Protein AF-A0A968MAJ1-F1 (afdb_monomer_lite)

Foldseek 3Di:
DVVLVPQDDPVSLVVLLVVVCVVVVNPNPVVSSVVSVVVVVVVVVVVVVVPPPVVVVVPDPPLVVLLLLLLLCQQQPLVCVVVLVVLCVVLVFDRPDPLSNVLVVVLVVVCVVPVVVSNPRCNSLVVSVVVVVVPPVSCVVCVCSSDPDPVSLVVCQQVVLSSQLSSLVRSLVVLVVQLVVLVVQLVVCVVVVVVVSNVVSVVVNVVSVVSNVVSVVRNPPDPVVVVPTDTDPVSD

pLDDT: mean 77.73, std 15.75, range [37.44, 95.56]

Structure (mmCIF, N/CA/C/O backbone):
data_AF-A0A968MAJ1-F1
#
_entry.id   AF-A0A968MAJ1-F1
#
loop_
_atom_site.group_PDB
_atom_site.id
_atom_site.type_symbol
_atom_site.label_atom_id
_atom_site.label_alt_id
_atom_site.label_comp_id
_atom_site.label_asym_id
_atom_site.label_entity_id
_atom_site.label_seq_id
_atom_site.pdbx_PDB_ins_code
_atom_site.Cartn_x
_atom_site.Cartn_y
_atom_site.Cartn_z
_atom_site.occupancy
_atom_site.B_iso_or_equiv
_atom_site.auth_seq_id
_atom_site.auth_comp_id
_atom_site.auth_asym_id
_atom_site.auth_atom_id
_atom_site.pdbx_PDB_model_num
ATOM 1 N N . VAL A 1 1 ? 12.696 -25.324 -8.782 1.00 44.69 1 VAL A N 1
ATOM 2 C CA . VAL A 1 1 ? 11.523 -25.786 -7.988 1.00 44.69 1 VAL A CA 1
ATOM 3 C C . VAL A 1 1 ? 10.632 -24.616 -7.583 1.00 44.69 1 VAL A C 1
ATOM 5 O O . VAL A 1 1 ? 9.426 -24.734 -7.742 1.00 44.69 1 VAL A O 1
ATOM 8 N N . GLU A 1 2 ? 11.190 -23.480 -7.149 1.00 46.53 2 GLU A N 1
ATOM 9 C CA . GLU A 1 2 ? 10.410 -22.255 -6.877 1.00 46.53 2 GLU A CA 1
ATOM 10 C C . GLU A 1 2 ? 9.640 -21.731 -8.099 1.00 46.53 2 GLU A C 1
ATOM 12 O O . GLU A 1 2 ? 8.438 -21.501 -7.983 1.00 46.53 2 GLU A O 1
ATOM 17 N N . LEU A 1 3 ? 10.265 -21.711 -9.282 1.00 50.91 3 LEU A N 1
ATOM 18 C CA . LEU A 1 3 ? 9.634 -21.303 -10.552 1.00 50.91 3 LEU A CA 1
ATOM 19 C C . LEU A 1 3 ? 8.363 -22.096 -10.911 1.00 50.91 3 LEU A C 1
ATOM 21 O O . LEU A 1 3 ? 7.394 -21.546 -11.418 1.00 50.91 3 LEU A O 1
ATOM 25 N N . LEU A 1 4 ? 8.315 -23.394 -10.592 1.00 50.81 4 LEU A N 1
ATOM 26 C CA . LEU A 1 4 ? 7.158 -24.240 -10.905 1.00 50.81 4 LEU A CA 1
ATOM 27 C C . LEU A 1 4 ? 5.982 -23.997 -9.954 1.00 50.81 4 LEU A C 1
ATOM 29 O O . LEU A 1 4 ? 4.853 -24.353 -10.274 1.00 50.81 4 LEU A O 1
ATOM 33 N N . SER A 1 5 ? 6.206 -23.403 -8.779 1.00 55.88 5 SER A N 1
ATOM 34 C CA . SER A 1 5 ? 5.163 -23.272 -7.758 1.00 55.88 5 SER A CA 1
ATOM 35 C C . SER A 1 5 ? 4.086 -22.230 -8.102 1.00 55.88 5 SER A C 1
ATOM 37 O O . SER A 1 5 ? 2.956 -22.393 -7.636 1.00 55.88 5 SER A O 1
ATOM 39 N N . GLY A 1 6 ? 4.368 -21.266 -8.991 1.00 54.09 6 GLY A N 1
ATOM 40 C CA . GLY A 1 6 ? 3.440 -20.200 -9.419 1.00 54.09 6 GLY A CA 1
ATOM 41 C C . GLY A 1 6 ? 2.551 -20.510 -10.641 1.00 54.09 6 GLY A C 1
ATOM 42 O O . GLY A 1 6 ? 1.537 -19.861 -10.845 1.00 54.09 6 GLY A O 1
ATOM 43 N N . LEU A 1 7 ? 2.857 -21.557 -11.414 1.00 57.94 7 LEU A N 1
ATOM 44 C CA . LEU A 1 7 ? 2.437 -21.696 -12.824 1.00 57.94 7 LEU A CA 1
ATOM 45 C C . LEU A 1 7 ? 1.115 -22.440 -13.197 1.00 57.94 7 LEU A C 1
ATOM 47 O O . LEU A 1 7 ? 1.126 -23.119 -14.197 1.00 57.94 7 LEU A O 1
ATOM 51 N N . SER A 1 8 ? -0.052 -22.373 -12.544 1.00 58.69 8 SER A N 1
ATOM 52 C CA . SER A 1 8 ? -1.282 -23.146 -12.963 1.00 58.69 8 SER A CA 1
ATOM 53 C C . SER A 1 8 ? -1.087 -24.672 -13.272 1.00 58.69 8 SER A C 1
ATOM 55 O O . SER A 1 8 ? 0.004 -25.219 -13.165 1.00 58.69 8 SER A O 1
ATOM 57 N N . GLY A 1 9 ? -2.135 -25.463 -13.506 1.00 64.88 9 GLY A N 1
ATOM 58 C CA . GLY A 1 9 ? -1.974 -26.924 -13.689 1.00 64.88 9 GLY A CA 1
ATOM 59 C C . GLY A 1 9 ? -1.316 -27.309 -15.020 1.00 64.88 9 GLY A C 1
ATOM 60 O O . GLY A 1 9 ? -0.355 -28.074 -15.055 1.00 64.88 9 GLY A O 1
ATOM 61 N N . GLU A 1 10 ? -1.831 -26.737 -16.102 1.00 59.50 10 GLU A N 1
ATOM 62 C CA . GLU A 1 10 ? -1.576 -27.163 -17.482 1.00 59.50 10 GLU A CA 1
ATOM 63 C C . GLU A 1 10 ? -0.226 -26.653 -18.001 1.00 59.50 10 GLU A C 1
ATOM 65 O O . GLU A 1 10 ? 0.571 -27.415 -18.551 1.00 59.50 10 GLU A O 1
ATOM 70 N N . TRP A 1 11 ? 0.096 -25.389 -17.714 1.00 53.25 11 TRP A N 1
ATOM 71 C CA . TRP A 1 11 ? 1.366 -24.771 -18.102 1.00 53.25 11 TRP A CA 1
ATOM 72 C C . TRP A 1 11 ? 2.573 -25.370 -17.363 1.00 53.25 11 TRP A C 1
ATOM 74 O O . TRP A 1 11 ? 3.662 -25.458 -17.931 1.00 53.25 11 TRP A O 1
ATOM 84 N N . ARG A 1 12 ? 2.383 -25.875 -16.133 1.00 64.69 12 ARG A N 1
ATOM 85 C CA . ARG A 1 12 ? 3.416 -26.638 -15.404 1.00 64.69 12 ARG A CA 1
ATOM 86 C C . ARG A 1 12 ? 3.763 -27.938 -16.119 1.00 64.69 12 ARG A C 1
ATOM 88 O O . ARG A 1 12 ? 4.944 -28.223 -16.292 1.00 64.69 12 ARG A O 1
ATOM 95 N N . SER A 1 13 ? 2.761 -28.712 -16.533 1.00 63.53 13 SER A N 1
ATOM 96 C CA . SER A 1 13 ? 2.987 -29.974 -17.246 1.00 63.53 13 SER A CA 1
ATOM 97 C C . SER A 1 13 ? 3.646 -29.734 -18.607 1.00 63.53 13 SER A C 1
ATOM 99 O O . SER A 1 13 ? 4.576 -30.452 -18.964 1.00 63.53 13 SER A O 1
ATOM 101 N N . LEU A 1 14 ? 3.256 -28.670 -19.315 1.00 64.38 14 LEU A N 1
ATOM 102 C CA . LEU A 1 14 ? 3.840 -28.309 -20.610 1.00 64.38 14 LEU A CA 1
ATOM 103 C C . LEU A 1 14 ? 5.306 -27.858 -20.481 1.00 64.38 14 LEU A C 1
ATOM 105 O O . LEU A 1 14 ? 6.163 -28.291 -21.251 1.00 64.38 14 LEU A O 1
ATOM 109 N N . TYR A 1 15 ? 5.629 -27.056 -19.462 1.00 67.94 15 TYR A N 1
ATOM 110 C CA . TYR A 1 15 ? 7.005 -26.632 -19.187 1.00 67.94 15 TYR A CA 1
ATOM 111 C C . TYR A 1 15 ? 7.903 -27.802 -18.760 1.00 67.94 15 TYR A C 1
ATOM 113 O O . TYR A 1 15 ? 9.035 -27.917 -19.227 1.00 67.94 15 TYR A O 1
ATOM 121 N N . VAL A 1 16 ? 7.399 -28.704 -17.910 1.00 67.94 16 VAL A N 1
ATOM 122 C CA . VAL A 1 16 ? 8.12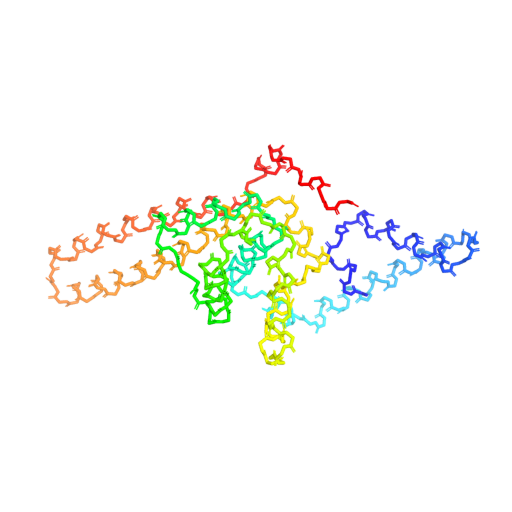8 -29.918 -17.502 1.00 67.94 16 VAL A CA 1
ATOM 123 C C . VAL A 1 16 ? 8.374 -30.834 -18.699 1.00 67.94 16 VAL A C 1
ATOM 125 O O . VAL A 1 16 ? 9.482 -3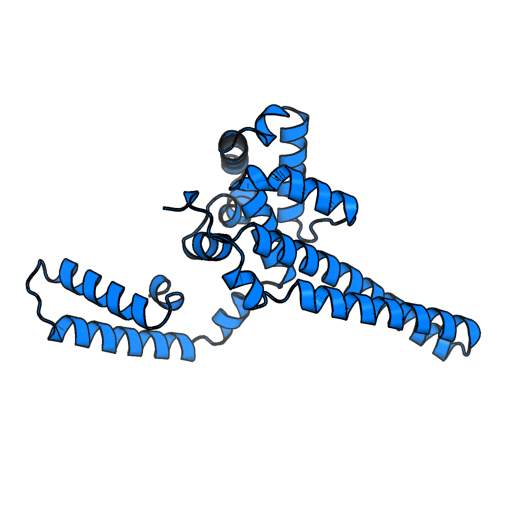1.348 -18.843 1.00 67.94 16 VAL A O 1
ATOM 128 N N . TYR A 1 17 ? 7.391 -30.982 -19.589 1.00 63.34 17 TYR A N 1
ATOM 129 C CA . TYR A 1 17 ? 7.534 -31.758 -20.819 1.00 63.34 17 TYR A CA 1
ATOM 130 C C . TYR A 1 17 ? 8.620 -31.179 -21.734 1.00 63.34 17 TYR A C 1
ATOM 132 O O . TYR A 1 17 ? 9.534 -31.893 -22.141 1.00 63.34 17 TYR A O 1
ATOM 140 N N . ARG A 1 18 ? 8.590 -29.863 -21.971 1.00 62.88 18 ARG A N 1
ATOM 141 C CA . ARG A 1 18 ? 9.573 -29.161 -22.810 1.00 62.88 18 ARG A CA 1
ATOM 142 C C . ARG A 1 18 ? 10.985 -29.200 -22.217 1.00 62.88 18 ARG A C 1
ATOM 144 O O . ARG A 1 18 ? 11.964 -29.381 -22.936 1.00 62.88 18 ARG A O 1
ATOM 151 N N . ALA A 1 19 ? 11.107 -29.076 -20.895 1.00 64.19 19 ALA A N 1
ATOM 152 C CA . ALA A 1 19 ? 12.386 -29.212 -20.202 1.00 64.19 19 ALA A CA 1
ATOM 153 C C . ALA A 1 19 ? 12.929 -30.650 -20.285 1.00 64.19 19 ALA A C 1
ATOM 155 O O . ALA A 1 19 ? 14.119 -30.843 -20.532 1.00 64.19 19 ALA A O 1
ATOM 156 N N . ALA A 1 20 ? 12.067 -31.659 -20.132 1.00 61.94 20 ALA A N 1
ATOM 157 C CA . ALA A 1 20 ? 12.442 -33.063 -20.287 1.00 61.94 20 ALA A CA 1
ATOM 158 C C . ALA A 1 20 ? 12.879 -33.386 -21.728 1.00 61.94 20 ALA A C 1
ATOM 160 O O . ALA A 1 20 ? 13.853 -34.110 -21.924 1.00 61.94 20 ALA A O 1
ATOM 161 N N . GLU A 1 21 ? 12.218 -32.805 -22.729 1.00 64.00 21 GLU A N 1
ATOM 162 C CA . GLU A 1 21 ? 12.562 -32.938 -24.149 1.00 64.00 21 GLU A CA 1
ATOM 163 C C . GLU A 1 21 ? 13.952 -32.359 -24.469 1.00 64.00 21 GLU A C 1
ATOM 165 O O . GLU A 1 21 ? 14.779 -33.026 -25.102 1.00 64.00 21 GLU A O 1
ATOM 170 N N . HIS A 1 22 ? 14.253 -31.162 -23.952 1.00 61.47 22 HIS A N 1
ATOM 171 C CA . HIS A 1 22 ? 15.570 -30.535 -24.089 1.00 61.47 22 HIS A CA 1
ATOM 172 C C . HIS A 1 22 ? 16.678 -31.318 -23.369 1.00 61.47 22 HIS A C 1
ATOM 174 O O . HIS A 1 22 ? 17.763 -31.505 -23.924 1.00 61.47 22 HIS A O 1
ATOM 180 N N . LEU A 1 23 ? 16.412 -31.818 -22.157 1.00 58.91 23 LEU A N 1
ATOM 181 C CA . LEU A 1 23 ? 17.372 -32.620 -21.389 1.00 58.91 23 LEU A CA 1
ATOM 182 C C . LEU A 1 23 ? 17.633 -33.991 -22.028 1.00 58.91 23 LEU A C 1
ATOM 184 O O . LEU A 1 23 ? 18.746 -34.507 -21.941 1.00 58.91 23 LEU A O 1
ATOM 188 N N . SER A 1 24 ? 16.642 -34.555 -22.722 1.00 59.94 24 SER A N 1
ATOM 189 C CA . SER A 1 24 ? 16.764 -35.840 -23.418 1.00 59.94 24 SER A CA 1
ATOM 190 C C . SER A 1 24 ? 17.385 -35.739 -24.820 1.00 59.94 24 SER A C 1
ATOM 192 O O . SER A 1 24 ? 17.425 -36.726 -25.558 1.00 59.94 24 SER A O 1
ATOM 194 N N . ARG A 1 25 ? 17.886 -34.554 -25.214 1.00 56.59 25 ARG A N 1
ATOM 195 C CA . ARG A 1 25 ? 18.496 -34.297 -26.535 1.00 56.59 25 ARG A CA 1
ATOM 196 C C . ARG A 1 25 ? 17.641 -34.843 -27.695 1.00 56.59 25 ARG A C 1
ATOM 198 O O . ARG A 1 25 ? 18.167 -35.463 -28.618 1.00 56.59 25 ARG A O 1
ATOM 205 N N . GLY A 1 26 ? 16.320 -34.662 -27.623 1.00 55.34 26 GLY A N 1
ATOM 206 C CA . GLY A 1 26 ? 15.385 -35.068 -28.680 1.00 55.34 26 GLY A CA 1
ATOM 207 C C . GLY A 1 26 ? 15.030 -36.561 -28.737 1.00 55.34 26 GLY A C 1
ATOM 208 O O . GLY A 1 26 ? 14.309 -36.975 -29.642 1.00 55.34 26 GLY A O 1
ATOM 209 N N . ARG A 1 27 ? 15.472 -37.397 -27.787 1.00 51.91 27 ARG A N 1
ATOM 210 C CA . ARG A 1 27 ? 14.944 -38.765 -27.649 1.00 51.91 27 ARG A CA 1
ATOM 211 C C . ARG A 1 27 ? 13.730 -38.727 -26.728 1.00 51.91 27 ARG A C 1
ATOM 213 O O . ARG A 1 27 ? 13.870 -38.788 -25.514 1.00 51.91 27 ARG A O 1
ATOM 220 N N . GLY A 1 28 ? 12.543 -38.572 -27.314 1.00 54.81 28 GLY A N 1
ATOM 221 C CA . GLY A 1 28 ? 11.247 -38.448 -26.633 1.00 54.81 28 GLY A CA 1
ATOM 222 C C . GLY A 1 28 ? 10.836 -39.665 -25.797 1.00 54.81 28 GLY A C 1
ATOM 223 O O . GLY A 1 28 ? 9.836 -40.317 -26.081 1.00 54.81 28 GLY A O 1
ATOM 224 N N . ASN A 1 29 ? 11.576 -39.970 -24.733 1.00 58.44 29 ASN A N 1
ATOM 225 C CA . ASN A 1 29 ? 11.190 -40.971 -23.755 1.00 58.44 29 ASN A CA 1
ATOM 226 C C . ASN A 1 29 ? 10.167 -40.341 -22.805 1.00 58.44 29 ASN A C 1
ATOM 228 O O . ASN A 1 29 ? 10.501 -39.844 -21.730 1.00 58.44 29 ASN A O 1
ATOM 232 N N . THR A 1 30 ? 8.903 -40.378 -23.222 1.00 59.31 30 THR A N 1
ATOM 233 C CA . THR A 1 30 ? 7.713 -39.936 -22.472 1.00 59.31 30 THR A CA 1
ATOM 234 C C . THR A 1 30 ? 7.639 -40.516 -21.057 1.00 59.31 30 THR A C 1
ATOM 236 O O . THR A 1 30 ? 7.092 -39.886 -20.155 1.00 59.31 30 THR A O 1
ATOM 239 N N . VAL A 1 31 ? 8.255 -41.681 -20.837 1.00 63.00 31 VAL A N 1
ATOM 240 C CA . VAL A 1 31 ? 8.412 -42.319 -19.522 1.00 63.00 31 VAL A CA 1
ATOM 241 C C . VAL A 1 31 ? 9.256 -41.456 -18.577 1.00 63.00 31 VAL A C 1
ATOM 243 O O . VAL A 1 31 ? 8.827 -41.180 -17.464 1.00 63.00 31 VAL A O 1
ATOM 246 N N . ILE A 1 32 ? 10.395 -40.934 -19.043 1.00 62.91 32 ILE A N 1
ATOM 247 C CA . ILE A 1 32 ? 11.297 -40.097 -18.234 1.00 62.91 32 ILE A CA 1
ATOM 248 C C . ILE A 1 32 ? 10.626 -38.761 -17.899 1.00 62.91 32 ILE A C 1
ATOM 250 O O . ILE A 1 32 ? 10.712 -38.289 -16.770 1.00 62.91 32 ILE A O 1
ATOM 254 N N . ALA A 1 33 ? 9.909 -38.165 -18.856 1.00 61.88 33 ALA A N 1
ATOM 255 C CA . ALA A 1 33 ? 9.144 -36.943 -18.613 1.00 61.88 33 ALA A CA 1
ATOM 256 C C . ALA A 1 33 ? 8.053 -37.157 -17.548 1.00 61.88 33 ALA A C 1
ATOM 258 O O . ALA A 1 33 ? 7.889 -36.322 -16.657 1.00 61.88 33 ALA A O 1
ATOM 259 N N . ARG A 1 34 ? 7.354 -38.300 -17.599 1.00 63.97 34 ARG A N 1
ATOM 260 C CA . ARG A 1 34 ? 6.330 -38.671 -16.616 1.00 63.97 34 ARG A CA 1
ATOM 261 C C . ARG A 1 34 ? 6.923 -38.903 -15.228 1.00 63.97 34 ARG A C 1
ATOM 263 O O . ARG A 1 34 ? 6.341 -38.454 -14.243 1.00 63.97 34 ARG A O 1
ATOM 270 N N . ASP A 1 35 ? 8.071 -39.564 -15.147 1.00 66.62 35 ASP A N 1
ATOM 271 C CA . ASP A 1 35 ? 8.737 -39.848 -13.875 1.00 66.62 35 ASP A CA 1
ATOM 272 C C . ASP A 1 35 ? 9.269 -38.556 -13.236 1.00 66.62 35 ASP A C 1
ATOM 274 O O . ASP A 1 35 ? 9.035 -38.309 -12.054 1.00 66.62 35 ASP A O 1
ATOM 278 N N . ILE A 1 36 ? 9.854 -37.653 -14.036 1.00 65.50 36 ILE A N 1
ATOM 279 C CA . ILE A 1 36 ? 10.261 -36.312 -13.588 1.00 65.50 36 ILE A CA 1
ATOM 280 C C . ILE A 1 36 ? 9.047 -35.501 -13.118 1.00 65.50 36 ILE A C 1
ATOM 282 O O . ILE A 1 36 ? 9.110 -34.839 -12.082 1.00 65.50 36 ILE A O 1
ATOM 286 N N . GLU A 1 37 ? 7.925 -35.547 -13.839 1.00 66.19 37 GLU A N 1
ATOM 287 C CA . GLU A 1 37 ? 6.698 -34.865 -13.426 1.00 66.19 37 GLU A CA 1
ATOM 288 C C . GLU A 1 37 ? 6.182 -35.399 -12.082 1.00 66.19 37 GLU A C 1
ATOM 290 O O . GLU A 1 37 ? 5.835 -34.618 -11.189 1.00 66.19 37 GLU A O 1
ATOM 295 N N . GLN A 1 38 ? 6.148 -36.720 -11.908 1.00 70.31 38 GLN A N 1
ATOM 296 C CA . GLN A 1 38 ? 5.704 -37.351 -10.668 1.00 70.31 38 GLN A CA 1
ATOM 297 C C . GLN A 1 38 ? 6.635 -37.025 -9.495 1.00 70.31 38 GLN A C 1
ATOM 299 O O . GLN A 1 38 ? 6.146 -36.690 -8.410 1.00 70.31 38 GLN A O 1
ATOM 304 N N . ASP A 1 39 ? 7.948 -37.032 -9.718 1.00 66.75 39 ASP A N 1
ATOM 305 C CA . ASP A 1 39 ? 8.948 -36.680 -8.711 1.00 66.75 39 ASP A CA 1
ATOM 306 C C . ASP A 1 39 ? 8.896 -35.199 -8.335 1.00 66.75 39 ASP A C 1
ATOM 308 O O . ASP A 1 39 ? 8.966 -34.853 -7.153 1.00 66.75 39 ASP A O 1
ATOM 312 N N . LEU A 1 40 ? 8.685 -34.301 -9.298 1.00 60.97 40 LEU A N 1
ATOM 313 C CA . LEU A 1 40 ? 8.479 -32.879 -9.022 1.00 60.97 40 LEU A CA 1
ATOM 314 C C . LEU A 1 40 ? 7.171 -32.643 -8.260 1.00 60.97 40 LEU A C 1
ATOM 316 O O . LEU A 1 40 ? 7.160 -31.884 -7.291 1.00 60.97 40 LEU A O 1
ATOM 320 N N . ARG A 1 41 ? 6.076 -33.327 -8.622 1.00 66.00 41 ARG A N 1
ATOM 321 C CA . ARG A 1 41 ? 4.801 -33.273 -7.880 1.00 66.00 41 ARG A CA 1
ATOM 322 C C . ARG A 1 41 ? 4.943 -33.805 -6.453 1.00 66.00 41 ARG A C 1
ATOM 324 O O . ARG A 1 41 ? 4.262 -33.309 -5.551 1.00 66.00 41 ARG A O 1
ATOM 331 N N . ARG A 1 42 ? 5.786 -34.818 -6.238 1.00 66.75 42 ARG A N 1
ATOM 332 C CA . ARG A 1 42 ? 6.101 -35.361 -4.910 1.00 66.75 42 ARG A CA 1
ATOM 333 C C . ARG A 1 42 ? 6.905 -34.346 -4.094 1.00 66.75 42 ARG A C 1
ATOM 335 O O . ARG A 1 42 ? 6.431 -33.911 -3.049 1.00 66.75 42 ARG A O 1
ATOM 342 N N . ARG A 1 43 ? 8.008 -33.833 -4.647 1.00 59.75 43 ARG A N 1
ATOM 343 C CA . ARG A 1 43 ? 8.878 -32.837 -3.997 1.00 59.75 43 ARG A CA 1
ATOM 344 C C . ARG A 1 43 ? 8.184 -31.501 -3.718 1.00 59.75 43 ARG A C 1
ATOM 346 O O . ARG A 1 43 ? 8.463 -30.874 -2.703 1.00 59.75 43 ARG A O 1
ATOM 353 N N . ILE A 1 44 ? 7.271 -31.046 -4.583 1.00 60.38 44 ILE A N 1
ATOM 354 C CA . ILE A 1 44 ? 6.474 -29.825 -4.354 1.00 60.38 44 ILE A CA 1
ATOM 355 C C . ILE A 1 44 ? 5.468 -30.034 -3.216 1.00 60.38 44 ILE A C 1
ATOM 357 O O . ILE A 1 44 ? 5.280 -29.123 -2.411 1.00 60.38 44 ILE A O 1
ATOM 361 N N . ARG A 1 45 ? 4.831 -31.210 -3.126 1.00 61.53 45 ARG A N 1
ATOM 362 C CA . ARG A 1 45 ? 3.940 -31.543 -2.000 1.00 61.53 45 ARG A CA 1
ATOM 363 C C . ARG A 1 45 ? 4.711 -31.622 -0.686 1.00 61.53 45 ARG A C 1
ATOM 365 O O . ARG A 1 45 ? 4.273 -31.025 0.290 1.00 61.53 45 ARG A O 1
ATOM 372 N N . GLU A 1 46 ? 5.877 -32.258 -0.696 1.00 57.56 46 GLU A N 1
ATOM 373 C CA . GLU A 1 46 ? 6.772 -32.339 0.463 1.00 57.56 46 GLU A CA 1
ATOM 374 C C . GLU A 1 46 ? 7.267 -30.948 0.894 1.00 57.56 46 GLU A C 1
ATOM 376 O O . GLU A 1 46 ? 7.140 -30.600 2.062 1.00 57.56 46 GLU A O 1
ATOM 381 N N . ARG A 1 47 ? 7.703 -30.076 -0.033 1.00 56.16 47 ARG A N 1
ATOM 382 C CA . ARG A 1 47 ? 8.076 -28.679 0.292 1.00 56.16 47 ARG A CA 1
ATOM 383 C C . ARG A 1 47 ? 6.903 -27.851 0.830 1.00 56.16 47 ARG A C 1
ATOM 385 O O . ARG A 1 47 ? 7.101 -27.061 1.747 1.00 56.16 47 ARG A O 1
ATOM 392 N N . ARG A 1 48 ? 5.696 -28.001 0.262 1.00 52.94 48 ARG A N 1
ATOM 393 C CA . ARG A 1 48 ? 4.487 -27.287 0.725 1.00 52.94 48 ARG A CA 1
ATOM 394 C C . ARG A 1 48 ? 4.053 -27.723 2.124 1.00 52.94 48 ARG A C 1
ATOM 396 O O . ARG A 1 48 ? 3.513 -26.897 2.848 1.00 52.94 48 ARG A O 1
ATOM 403 N N . TRP A 1 49 ? 4.282 -28.983 2.495 1.00 51.34 49 TRP A N 1
ATOM 404 C CA . TRP A 1 49 ? 3.945 -29.503 3.822 1.00 51.34 49 TRP A CA 1
ATOM 405 C C . TRP A 1 49 ? 5.048 -29.239 4.857 1.00 51.34 49 TRP A C 1
ATOM 407 O O . TRP A 1 49 ? 4.744 -28.934 6.005 1.00 51.34 49 TRP A O 1
ATOM 417 N N . SER A 1 50 ? 6.325 -29.307 4.465 1.00 49.16 50 SER A N 1
ATOM 418 C CA . SER A 1 50 ? 7.457 -29.133 5.387 1.00 49.16 50 SER A CA 1
ATOM 419 C C . SER A 1 50 ? 7.720 -27.693 5.820 1.00 49.16 50 SER A C 1
ATOM 421 O O . SER A 1 50 ? 8.387 -27.517 6.831 1.00 49.16 50 SER A O 1
ATOM 423 N N . ASN A 1 51 ? 7.216 -26.669 5.118 1.00 44.78 51 ASN A N 1
ATOM 424 C CA . ASN A 1 51 ? 7.442 -25.271 5.514 1.00 44.78 51 ASN A CA 1
ATOM 425 C C . ASN A 1 51 ? 6.165 -24.403 5.510 1.00 44.78 51 ASN A C 1
ATOM 427 O O . ASN A 1 51 ? 6.020 -23.491 4.688 1.00 44.78 51 ASN A O 1
ATOM 431 N N . PRO A 1 52 ? 5.238 -24.620 6.465 1.00 47.59 52 PRO A N 1
ATOM 432 C CA . PRO A 1 52 ? 4.097 -23.727 6.682 1.00 47.59 52 PRO A CA 1
ATOM 433 C C . PRO A 1 52 ? 4.518 -22.301 7.087 1.00 47.59 52 PRO A C 1
ATOM 435 O O . PRO A 1 52 ? 3.779 -21.347 6.843 1.00 47.59 52 PRO A O 1
ATOM 438 N N . GLU A 1 53 ? 5.701 -22.132 7.691 1.00 44.69 53 GLU A N 1
ATOM 439 C CA . GLU A 1 53 ? 6.225 -20.826 8.120 1.00 44.69 53 GLU A CA 1
ATOM 440 C C . GLU A 1 53 ? 6.709 -19.954 6.952 1.00 44.69 53 GLU A C 1
ATOM 442 O O . GLU A 1 53 ? 6.414 -18.760 6.936 1.00 44.69 53 GLU A O 1
ATOM 447 N N . GLN A 1 54 ? 7.332 -20.524 5.910 1.00 42.91 54 GLN A N 1
ATOM 448 C CA . GLN A 1 54 ? 7.743 -19.749 4.722 1.00 42.91 54 GLN A CA 1
ATOM 449 C C . GLN A 1 54 ? 6.552 -19.235 3.892 1.00 42.91 54 GLN A C 1
ATOM 451 O O . GLN A 1 54 ? 6.650 -18.196 3.244 1.00 42.91 54 GLN A O 1
ATOM 456 N N . GLN A 1 55 ? 5.393 -19.905 3.936 1.00 43.31 55 GLN A N 1
ATOM 457 C CA . GLN A 1 55 ? 4.165 -19.370 3.328 1.00 43.31 55 GLN A CA 1
ATOM 458 C C . GLN A 1 55 ? 3.560 -18.203 4.119 1.00 43.31 55 GLN A C 1
ATOM 460 O O . GLN A 1 55 ? 2.827 -17.394 3.545 1.00 43.31 55 GLN A O 1
ATOM 465 N N . LYS A 1 56 ? 3.854 -18.095 5.421 1.00 41.91 56 LYS A N 1
ATOM 466 C CA . LYS A 1 56 ? 3.424 -16.960 6.246 1.00 41.91 56 LYS A CA 1
ATOM 467 C C . LYS A 1 56 ? 4.350 -15.753 6.087 1.00 41.91 56 LYS A C 1
ATOM 469 O O . LYS A 1 56 ? 3.850 -14.636 6.117 1.00 41.91 56 LYS A O 1
ATOM 474 N N . THR A 1 57 ? 5.647 -15.951 5.843 1.00 40.84 57 THR A N 1
ATOM 475 C CA . THR A 1 57 ? 6.606 -14.845 5.649 1.00 40.84 57 THR A CA 1
ATOM 476 C C . THR A 1 57 ? 6.542 -14.205 4.259 1.00 40.84 57 THR A C 1
ATOM 478 O O . THR A 1 57 ? 6.828 -13.019 4.132 1.00 40.84 57 THR A O 1
ATOM 481 N N . ALA A 1 58 ? 6.106 -14.934 3.224 1.00 43.16 58 ALA A N 1
ATOM 482 C CA . ALA A 1 58 ? 5.918 -14.377 1.877 1.00 43.16 58 ALA A CA 1
ATOM 483 C C . ALA A 1 58 ? 4.659 -13.494 1.737 1.00 43.16 58 ALA A C 1
ATOM 485 O O . ALA A 1 58 ? 4.521 -12.752 0.766 1.00 43.16 58 ALA A O 1
ATOM 486 N N . LYS A 1 59 ? 3.737 -13.537 2.709 1.00 46.31 59 LYS A N 1
ATOM 487 C CA . LYS A 1 59 ? 2.621 -12.589 2.796 1.00 46.31 59 LYS A CA 1
ATOM 488 C C . LYS A 1 59 ? 3.091 -11.349 3.549 1.00 46.31 59 LYS A C 1
ATOM 490 O O . LYS A 1 59 ? 2.751 -11.154 4.713 1.00 46.31 59 LYS A O 1
ATOM 495 N N . GLY A 1 60 ? 3.866 -10.501 2.873 1.00 56.09 60 GLY A N 1
ATOM 496 C CA . GLY A 1 60 ? 4.005 -9.113 3.313 1.00 56.09 60 GLY A CA 1
ATOM 497 C C . GLY A 1 60 ? 2.618 -8.495 3.540 1.00 56.09 60 GLY A C 1
ATOM 498 O O . GLY A 1 60 ? 1.629 -8.955 2.959 1.00 56.09 60 GLY A O 1
ATOM 499 N N . SER A 1 61 ? 2.525 -7.475 4.400 1.00 77.75 61 SER A N 1
ATOM 500 C CA . SER A 1 61 ? 1.271 -6.731 4.592 1.00 77.75 61 SER A CA 1
ATOM 501 C C . SER A 1 61 ? 0.656 -6.396 3.227 1.00 77.75 61 SER A C 1
ATOM 503 O O . SER A 1 61 ? 1.382 -6.005 2.314 1.00 77.75 61 SER A O 1
ATOM 505 N N . LYS A 1 62 ? -0.665 -6.550 3.056 1.00 82.69 62 LYS A N 1
ATOM 506 C CA . LYS A 1 62 ? -1.345 -6.209 1.788 1.00 82.69 62 LYS A CA 1
ATOM 507 C C . LYS A 1 62 ? -1.009 -4.786 1.332 1.00 82.69 62 LYS A C 1
ATOM 509 O O . LYS A 1 62 ? -0.881 -4.538 0.136 1.00 82.69 62 LYS A O 1
ATOM 514 N N . LEU A 1 63 ? -0.814 -3.885 2.295 1.00 88.06 63 LEU A N 1
ATOM 515 C CA . LEU A 1 63 ? -0.347 -2.526 2.066 1.00 88.06 63 LEU A CA 1
ATOM 516 C C . LEU A 1 63 ? 1.060 -2.491 1.462 1.00 88.06 63 LEU A C 1
ATOM 518 O O . LEU A 1 63 ? 1.274 -1.789 0.486 1.00 88.06 63 LEU A O 1
ATOM 522 N N . LEU A 1 64 ? 1.997 -3.282 1.999 1.00 88.50 64 LEU A N 1
ATOM 523 C CA . LEU A 1 64 ? 3.368 -3.356 1.485 1.00 88.50 64 LEU A CA 1
ATOM 524 C C . LEU A 1 64 ? 3.360 -3.776 0.018 1.00 88.50 64 LEU A C 1
ATOM 526 O O . LEU A 1 64 ? 3.959 -3.105 -0.808 1.00 88.50 64 LEU A O 1
ATOM 530 N N . GLN A 1 65 ? 2.626 -4.844 -0.297 1.00 86.25 65 GLN A N 1
ATOM 531 C CA . GLN A 1 65 ? 2.487 -5.338 -1.668 1.00 86.25 65 GLN A CA 1
ATOM 532 C C . GLN A 1 65 ? 1.846 -4.292 -2.588 1.00 86.25 65 GLN A C 1
ATOM 534 O O . GLN A 1 65 ? 2.301 -4.095 -3.707 1.00 86.25 65 GLN A O 1
ATOM 539 N N . SER A 1 66 ? 0.820 -3.590 -2.103 1.00 89.75 66 SER A N 1
ATOM 540 C CA . SER A 1 66 ? 0.144 -2.532 -2.863 1.00 89.75 66 SER A CA 1
ATOM 541 C C . SER A 1 66 ? 1.083 -1.368 -3.173 1.00 89.75 66 SER A C 1
ATOM 543 O O . SER A 1 66 ? 1.165 -0.943 -4.320 1.00 89.75 66 SER A O 1
ATOM 545 N N . GLU A 1 67 ? 1.842 -0.896 -2.184 1.00 92.44 67 GLU A N 1
ATOM 546 C CA . GLU A 1 67 ? 2.832 0.162 -2.382 1.00 92.44 67 GLU A CA 1
ATOM 547 C C . GLU A 1 67 ? 3.965 -0.273 -3.319 1.00 92.44 67 GLU A C 1
ATOM 549 O O . GLU A 1 67 ? 4.348 0.491 -4.203 1.00 92.44 67 GLU A O 1
ATOM 554 N N . SER A 1 68 ? 4.472 -1.501 -3.166 1.00 90.88 68 SER A N 1
ATOM 555 C CA . SER A 1 68 ? 5.504 -2.053 -4.048 1.00 90.88 68 SER A CA 1
ATOM 556 C C . SER A 1 68 ? 5.018 -2.127 -5.495 1.00 90.88 68 SER A C 1
ATOM 558 O O . SER A 1 68 ? 5.717 -1.657 -6.389 1.00 90.88 68 SER A O 1
ATOM 560 N N . HIS A 1 69 ? 3.810 -2.650 -5.730 1.00 90.25 69 HIS A N 1
ATOM 561 C CA . HIS A 1 69 ? 3.228 -2.704 -7.070 1.00 90.25 69 HIS A CA 1
ATOM 562 C C . HIS A 1 69 ? 2.993 -1.307 -7.647 1.00 90.25 69 HIS A C 1
ATOM 564 O O . HIS A 1 69 ? 3.287 -1.086 -8.816 1.00 90.25 69 HIS A O 1
ATOM 570 N N . LEU A 1 70 ? 2.506 -0.351 -6.848 1.00 93.12 70 LEU A N 1
ATOM 571 C CA . LEU A 1 70 ? 2.288 1.019 -7.314 1.00 93.12 70 LEU A CA 1
ATOM 572 C C . LEU A 1 70 ? 3.604 1.671 -7.764 1.00 93.12 70 LEU A C 1
ATOM 574 O O . LEU A 1 70 ? 3.656 2.274 -8.834 1.00 93.12 70 LEU A O 1
ATOM 578 N N . LEU A 1 71 ? 4.679 1.493 -6.987 1.00 92.69 71 LEU A N 1
ATOM 579 C CA . LEU A 1 71 ? 6.012 1.986 -7.337 1.00 92.69 71 LEU A CA 1
ATOM 580 C C . LEU A 1 71 ? 6.591 1.277 -8.562 1.00 92.69 71 LEU A C 1
ATOM 582 O O . LEU A 1 71 ? 7.130 1.937 -9.443 1.00 92.69 71 LEU A O 1
ATOM 586 N N . GLN A 1 72 ? 6.461 -0.046 -8.655 1.00 90.94 72 GLN A N 1
ATOM 587 C CA . GLN A 1 72 ? 6.895 -0.791 -9.837 1.00 90.94 72 GLN A CA 1
ATOM 588 C C . GLN A 1 72 ? 6.149 -0.315 -11.087 1.00 90.94 72 GLN A C 1
ATOM 590 O O . GLN A 1 72 ? 6.777 -0.070 -12.113 1.00 90.94 72 GLN A O 1
ATOM 595 N N . ILE A 1 73 ? 4.831 -0.113 -11.011 1.00 90.56 73 ILE A N 1
ATOM 596 C CA . ILE A 1 73 ? 4.073 0.378 -12.164 1.00 90.56 73 ILE A CA 1
ATOM 597 C C . ILE A 1 73 ? 4.535 1.777 -12.557 1.00 90.56 73 ILE A C 1
ATOM 599 O O . ILE A 1 73 ? 4.772 2.028 -13.733 1.00 90.56 73 ILE A O 1
ATOM 603 N N . PHE A 1 74 ? 4.728 2.664 -11.580 1.00 91.25 74 PHE A N 1
ATOM 604 C CA . PHE A 1 74 ? 5.235 4.009 -11.831 1.00 91.25 74 PHE A CA 1
ATOM 605 C C . PHE A 1 74 ? 6.608 3.995 -12.526 1.00 91.25 74 PHE A C 1
ATOM 607 O O . PHE A 1 74 ? 6.861 4.777 -13.443 1.00 91.25 74 PHE A O 1
ATOM 614 N N . LEU A 1 75 ? 7.504 3.101 -12.107 1.00 89.12 75 LEU A N 1
ATOM 615 C CA . LEU A 1 75 ? 8.848 3.003 -12.669 1.00 89.12 75 LEU A CA 1
ATOM 616 C C . LEU A 1 75 ? 8.852 2.418 -14.084 1.00 89.12 75 LEU A C 1
ATOM 618 O O . LEU A 1 75 ? 9.456 3.011 -14.976 1.00 89.12 75 LEU A O 1
ATOM 622 N N . HIS A 1 76 ? 8.179 1.282 -14.280 1.00 87.69 76 HIS A N 1
ATOM 623 C CA . HIS A 1 76 ? 8.282 0.474 -15.501 1.00 87.69 76 HIS A CA 1
ATOM 624 C C . HIS A 1 76 ? 7.256 0.845 -16.578 1.00 87.69 76 HIS A C 1
ATOM 626 O O . HIS A 1 76 ? 7.477 0.534 -17.741 1.00 87.69 76 HIS A O 1
ATOM 632 N N . PHE A 1 77 ? 6.160 1.530 -16.232 1.00 87.25 77 PHE A N 1
ATOM 633 C CA . PHE A 1 77 ? 5.126 1.927 -17.191 1.00 87.25 77 PHE A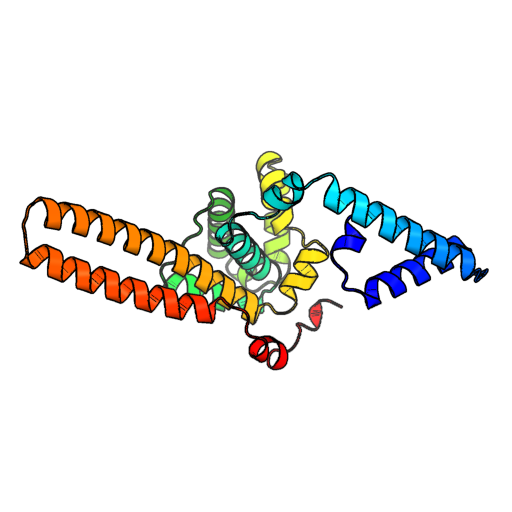 CA 1
ATOM 634 C C . PHE A 1 77 ? 4.907 3.443 -17.173 1.00 87.25 77 PHE A C 1
ATOM 636 O O . PHE A 1 77 ? 4.153 3.986 -16.361 1.00 87.25 77 PHE A O 1
ATOM 643 N N . GLN A 1 78 ? 5.538 4.134 -18.124 1.00 87.19 78 GLN A N 1
ATOM 644 C CA . GLN A 1 78 ? 5.484 5.596 -18.240 1.00 87.19 78 GLN A CA 1
ATOM 645 C C . GLN A 1 78 ? 4.057 6.154 -18.359 1.00 87.19 78 GLN A C 1
ATOM 647 O O . GLN A 1 78 ? 3.746 7.196 -17.786 1.00 87.19 78 GLN A O 1
ATOM 652 N N . GLU A 1 79 ? 3.168 5.426 -19.037 1.00 86.75 79 GLU A N 1
ATOM 653 C CA . GLU A 1 79 ? 1.794 5.848 -19.332 1.00 86.75 79 GLU A CA 1
ATOM 654 C C . GLU A 1 79 ? 0.958 6.091 -18.071 1.00 86.75 79 GLU A C 1
ATOM 656 O O . GLU A 1 79 ? 0.036 6.906 -18.069 1.00 86.75 79 GLU A O 1
ATOM 661 N N . PHE A 1 80 ? 1.288 5.397 -16.979 1.00 87.88 80 PHE A N 1
ATOM 662 C CA . PHE A 1 80 ? 0.540 5.474 -15.728 1.00 87.88 80 PHE A CA 1
ATOM 663 C C . PHE A 1 80 ? 1.120 6.484 -14.738 1.00 87.88 80 PHE A C 1
ATOM 665 O O . PHE A 1 80 ? 0.465 6.772 -13.739 1.00 87.88 80 PHE A O 1
ATOM 672 N N . ARG A 1 81 ? 2.299 7.069 -14.997 1.00 89.69 81 ARG A N 1
ATOM 673 C CA . ARG A 1 81 ? 2.981 7.977 -14.053 1.00 89.69 81 ARG A CA 1
ATOM 674 C C . ARG A 1 81 ? 2.124 9.184 -13.681 1.00 89.69 81 ARG A C 1
ATOM 676 O O . ARG A 1 81 ? 1.906 9.444 -12.497 1.00 89.69 81 ARG A O 1
ATOM 683 N N . ALA A 1 82 ? 1.587 9.878 -14.686 1.00 88.81 82 ALA A N 1
ATOM 684 C CA . ALA A 1 82 ? 0.756 11.062 -14.478 1.00 88.81 82 ALA A CA 1
ATOM 685 C C . ALA A 1 82 ? -0.544 10.729 -13.730 1.00 88.81 82 ALA A C 1
ATOM 687 O O . ALA A 1 82 ? -0.906 11.433 -12.788 1.00 88.81 82 ALA A O 1
ATOM 688 N N . ALA A 1 83 ? -1.207 9.630 -14.107 1.00 90.94 83 ALA A N 1
ATOM 689 C CA . ALA A 1 83 ? -2.432 9.173 -13.455 1.00 90.94 83 ALA A CA 1
ATOM 690 C C . ALA A 1 83 ? -2.186 8.818 -11.979 1.00 90.94 83 ALA A C 1
ATOM 692 O O . ALA A 1 83 ? -2.869 9.337 -11.103 1.00 90.94 83 ALA A O 1
ATOM 693 N N . ILE A 1 84 ? -1.142 8.029 -11.693 1.00 91.75 84 ILE A N 1
ATOM 694 C CA . ILE A 1 84 ? -0.760 7.655 -10.323 1.00 91.75 84 ILE A CA 1
ATOM 695 C C . ILE A 1 84 ? -0.460 8.902 -9.485 1.00 91.75 84 ILE A C 1
ATOM 697 O O . ILE A 1 84 ? -0.933 9.012 -8.357 1.00 91.75 84 ILE A O 1
ATOM 701 N N . ARG A 1 85 ? 0.302 9.864 -10.023 1.00 90.56 85 ARG A N 1
ATOM 702 C CA . ARG A 1 85 ? 0.630 11.105 -9.306 1.00 90.56 85 ARG A CA 1
ATOM 703 C C . ARG A 1 85 ? -0.628 11.913 -8.980 1.00 90.56 85 ARG A C 1
ATOM 705 O O . ARG A 1 85 ? -0.765 12.387 -7.855 1.00 90.56 85 ARG A O 1
ATOM 712 N N . GLN A 1 86 ? -1.538 12.060 -9.941 1.00 91.69 86 GLN A N 1
ATOM 713 C CA . GLN A 1 86 ? -2.806 12.761 -9.731 1.00 91.69 86 GLN A CA 1
ATOM 714 C C . GLN A 1 86 ? -3.665 12.065 -8.674 1.00 91.69 86 GLN A C 1
ATOM 716 O O . GLN A 1 86 ? -4.143 12.737 -7.763 1.00 91.69 86 GLN A O 1
ATOM 721 N N . ASP A 1 87 ? -3.802 10.742 -8.742 1.00 92.19 87 ASP A N 1
ATOM 722 C CA . ASP A 1 87 ? -4.590 9.973 -7.777 1.00 92.19 87 ASP A CA 1
ATOM 723 C C . ASP A 1 87 ? -4.021 10.064 -6.355 1.00 92.19 87 ASP A C 1
ATOM 725 O O . ASP A 1 87 ? -4.777 10.232 -5.395 1.00 92.19 87 ASP A O 1
ATOM 729 N N . LEU A 1 88 ? -2.691 9.999 -6.210 1.00 93.00 88 LEU A N 1
ATOM 730 C CA . LEU A 1 88 ? -2.023 10.161 -4.916 1.00 93.00 88 LEU A CA 1
ATOM 731 C C . LEU A 1 88 ? -2.292 11.546 -4.312 1.00 93.00 88 LEU A C 1
ATOM 733 O O . LEU A 1 88 ? -2.570 11.640 -3.119 1.00 93.00 88 LEU A O 1
ATOM 737 N N . ILE A 1 89 ? -2.259 12.608 -5.125 1.00 91.62 89 ILE A N 1
ATOM 738 C CA . ILE A 1 89 ? -2.534 13.981 -4.674 1.00 91.62 89 ILE A CA 1
ATOM 739 C C . ILE A 1 89 ? -4.015 14.156 -4.322 1.00 91.62 89 ILE A C 1
ATOM 741 O O . ILE A 1 89 ? -4.335 14.673 -3.255 1.00 91.62 89 ILE A O 1
ATOM 745 N N . GLN A 1 90 ? -4.927 13.723 -5.196 1.00 92.81 90 GLN A N 1
ATOM 746 C CA . GLN A 1 90 ? -6.371 13.899 -5.005 1.00 92.81 90 GLN A CA 1
ATOM 747 C C . GLN A 1 90 ? -6.888 13.206 -3.742 1.00 92.81 90 GLN A C 1
ATOM 749 O O . GLN A 1 90 ? -7.819 13.696 -3.106 1.00 92.81 90 GLN A O 1
ATOM 754 N N . ARG A 1 91 ? -6.290 12.066 -3.382 1.00 88.94 91 ARG A N 1
ATOM 755 C CA . ARG A 1 91 ? -6.682 11.260 -2.219 1.00 88.94 91 ARG A CA 1
ATOM 756 C C . ARG A 1 91 ? -5.791 11.484 -0.991 1.00 88.94 91 ARG A C 1
ATOM 758 O O . ARG A 1 91 ? -5.996 10.805 0.012 1.00 88.94 91 ARG A O 1
ATOM 765 N N . ASP A 1 92 ? -4.831 12.411 -1.069 1.00 90.25 92 ASP A N 1
ATOM 766 C CA . ASP A 1 92 ? -3.831 12.702 -0.027 1.00 90.25 92 ASP A CA 1
ATOM 767 C C . ASP A 1 92 ? -3.141 11.428 0.506 1.00 90.25 92 ASP A C 1
ATOM 769 O O . ASP A 1 92 ? -3.041 11.168 1.708 1.00 90.25 92 ASP A O 1
ATOM 773 N N . LEU A 1 93 ? -2.719 10.565 -0.422 1.00 92.69 93 LEU A N 1
ATOM 774 C CA . LEU A 1 93 ? -2.100 9.283 -0.106 1.00 92.69 93 LEU A CA 1
ATOM 775 C C . LEU A 1 93 ? -0.583 9.413 -0.017 1.00 92.69 93 LEU A C 1
ATOM 777 O O . LEU A 1 93 ? 0.076 10.006 -0.870 1.00 92.69 93 LEU A O 1
ATOM 781 N N . GLN A 1 94 ? -0.017 8.769 1.002 1.00 91.38 94 GLN A N 1
ATOM 782 C CA . GLN A 1 94 ? 1.421 8.723 1.236 1.00 91.38 94 GLN A CA 1
ATOM 783 C C . GLN A 1 94 ? 1.872 7.286 1.481 1.00 91.38 94 GLN A C 1
ATOM 785 O O . GLN A 1 94 ? 1.158 6.482 2.086 1.00 91.38 94 GLN A O 1
ATOM 790 N N . PHE A 1 95 ? 3.091 6.974 1.049 1.00 92.00 95 PHE A N 1
ATOM 791 C CA . PHE A 1 95 ? 3.715 5.690 1.345 1.00 92.00 95 PHE A CA 1
ATOM 792 C C . PHE A 1 95 ? 3.948 5.557 2.857 1.00 92.00 95 PHE A C 1
ATOM 794 O O . PHE A 1 95 ? 4.479 6.454 3.514 1.00 92.00 95 PHE A O 1
ATOM 801 N N . SER A 1 96 ? 3.540 4.434 3.436 1.00 88.94 96 SER A N 1
ATOM 802 C CA . SER A 1 96 ? 3.696 4.153 4.863 1.00 88.94 96 SER A CA 1
ATOM 803 C C . SER A 1 96 ? 5.072 3.568 5.173 1.00 88.94 96 SER A C 1
ATOM 805 O O . SER A 1 96 ? 5.629 3.825 6.245 1.00 88.94 96 SER A O 1
ATOM 807 N N . PHE A 1 97 ? 5.641 2.791 4.246 1.00 89.31 97 PHE A N 1
ATOM 808 C CA . PHE A 1 97 ? 6.921 2.121 4.454 1.00 89.31 97 PHE A CA 1
ATOM 809 C C . PHE A 1 97 ? 8.099 3.064 4.182 1.00 89.31 97 PHE A C 1
ATOM 811 O O . PHE A 1 97 ? 8.167 3.728 3.151 1.00 89.31 97 PHE A O 1
ATOM 818 N N . LEU A 1 98 ? 9.065 3.099 5.110 1.00 89.06 98 LEU A N 1
ATOM 819 C CA . LEU A 1 98 ? 10.243 3.975 5.027 1.00 89.06 98 LEU A CA 1
ATOM 820 C C . LEU A 1 98 ? 11.021 3.843 3.703 1.00 89.06 98 LEU A C 1
ATOM 822 O O . LEU A 1 98 ? 11.252 4.881 3.087 1.00 89.06 98 LEU A O 1
ATOM 826 N N . PRO A 1 99 ? 11.370 2.633 3.214 1.00 87.06 99 PRO A N 1
ATOM 827 C CA . PRO A 1 99 ? 12.120 2.501 1.962 1.00 87.06 99 PRO A CA 1
ATOM 828 C C . PRO A 1 99 ? 11.334 2.998 0.743 1.00 87.06 99 PRO A C 1
ATOM 830 O O . PRO A 1 99 ? 11.905 3.594 -0.163 1.00 87.06 99 PRO A O 1
ATOM 833 N N . HIS A 1 100 ? 10.015 2.787 0.734 1.00 91.31 100 HIS A N 1
ATOM 834 C CA . HIS A 1 100 ? 9.134 3.251 -0.337 1.00 91.31 100 HIS A CA 1
ATOM 835 C C . HIS A 1 100 ? 9.011 4.772 -0.344 1.00 91.31 100 HIS A C 1
ATOM 837 O O . HIS A 1 100 ? 9.100 5.389 -1.400 1.00 91.31 100 HIS A O 1
ATOM 843 N N . ARG A 1 101 ? 8.874 5.387 0.839 1.00 91.38 101 ARG A N 1
ATOM 844 C CA . ARG A 1 101 ? 8.914 6.846 0.973 1.00 91.38 101 ARG A CA 1
ATOM 845 C C . ARG A 1 101 ? 10.224 7.412 0.468 1.00 91.38 101 ARG A C 1
ATOM 847 O O . ARG A 1 101 ? 10.192 8.373 -0.286 1.00 91.38 101 ARG A O 1
ATOM 854 N N . GLU A 1 102 ? 11.350 6.846 0.886 1.00 90.00 102 GLU A N 1
ATOM 855 C CA . GLU A 1 102 ? 12.664 7.333 0.470 1.00 90.00 102 GLU A CA 1
ATOM 856 C C . GLU A 1 102 ? 12.825 7.259 -1.053 1.00 90.00 102 GLU A C 1
ATOM 858 O O . GLU A 1 102 ? 13.214 8.247 -1.673 1.00 90.00 102 GLU A O 1
ATOM 863 N N . LEU A 1 103 ? 12.444 6.131 -1.668 1.00 90.38 103 LEU A N 1
ATOM 864 C CA . LEU A 1 103 ? 12.424 5.990 -3.125 1.00 90.38 103 LEU A CA 1
ATOM 865 C C . LEU A 1 103 ? 11.545 7.065 -3.775 1.00 90.38 103 LEU A C 1
ATOM 867 O O . LEU A 1 103 ? 11.977 7.732 -4.709 1.00 90.38 103 LEU A O 1
ATOM 871 N N . TRP A 1 104 ? 10.321 7.239 -3.275 1.00 92.94 104 TRP A N 1
ATOM 872 C CA . TRP A 1 104 ? 9.367 8.197 -3.822 1.00 92.94 104 TRP A CA 1
ATOM 873 C C . TRP A 1 104 ? 9.881 9.637 -3.749 1.00 92.94 104 TRP A C 1
ATOM 875 O O . TRP A 1 104 ? 9.779 10.367 -4.728 1.00 92.94 104 TRP A O 1
ATOM 885 N N . HIS A 1 105 ? 10.502 10.035 -2.636 1.00 91.06 105 HIS A N 1
ATOM 886 C CA . HIS A 1 105 ? 11.105 11.365 -2.513 1.00 91.06 105 HIS A CA 1
ATOM 887 C C . HIS A 1 105 ? 12.240 11.559 -3.521 1.00 91.06 105 HIS A C 1
ATOM 889 O O . HIS A 1 105 ? 12.242 12.561 -4.226 1.00 91.06 105 HIS A O 1
ATOM 895 N N . ARG A 1 106 ? 13.141 10.578 -3.674 1.00 89.00 106 ARG A N 1
ATOM 896 C CA . ARG A 1 106 ? 14.219 10.645 -4.676 1.00 89.00 106 ARG A CA 1
ATOM 897 C C . ARG A 1 106 ? 13.678 10.742 -6.104 1.00 89.00 106 ARG A C 1
ATOM 899 O O . ARG A 1 106 ? 14.212 11.493 -6.911 1.00 89.00 106 ARG A O 1
ATOM 906 N N . ILE A 1 107 ? 12.607 10.010 -6.417 1.00 90.00 107 ILE A N 1
ATOM 907 C CA . ILE A 1 107 ? 11.911 10.118 -7.708 1.00 90.00 107 ILE A CA 1
ATOM 908 C C . ILE A 1 107 ? 11.395 11.544 -7.913 1.00 90.00 107 ILE A C 1
ATOM 910 O O . ILE A 1 107 ? 11.617 12.127 -8.970 1.00 90.00 107 ILE A O 1
ATOM 914 N N . LEU A 1 108 ? 10.717 12.115 -6.914 1.00 89.81 108 LEU A N 1
ATOM 915 C CA . LEU A 1 108 ? 10.187 13.474 -7.003 1.00 89.81 108 LEU A CA 1
ATOM 916 C C . LEU A 1 108 ? 11.299 14.514 -7.167 1.00 89.81 108 LEU A C 1
ATOM 918 O O . LEU A 1 108 ? 11.158 15.398 -8.004 1.00 89.81 108 LEU A O 1
ATOM 922 N N . GLU A 1 109 ? 12.400 14.394 -6.425 1.00 90.50 109 GLU A N 1
ATOM 923 C CA . GLU A 1 109 ? 13.568 15.273 -6.550 1.00 90.50 109 GLU A CA 1
ATOM 924 C C . GLU A 1 109 ? 14.152 15.234 -7.966 1.00 90.50 109 GLU A C 1
ATOM 926 O O . GLU A 1 109 ? 14.349 16.286 -8.573 1.00 90.50 109 GLU A O 1
ATOM 931 N N . LEU A 1 110 ? 14.342 14.036 -8.531 1.00 88.00 110 LEU A N 1
ATOM 932 C CA . LEU A 1 110 ? 14.834 13.872 -9.901 1.00 88.00 110 LEU A CA 1
ATOM 933 C C . LEU A 1 110 ? 13.885 14.475 -10.933 1.00 88.00 110 LEU A C 1
ATOM 935 O O . LEU A 1 110 ? 14.334 15.162 -11.841 1.00 88.00 110 LEU A O 1
ATOM 939 N N . VAL A 1 111 ? 12.577 14.261 -10.783 1.00 87.69 111 VAL A N 1
ATOM 940 C CA . VAL A 1 111 ? 11.580 14.830 -11.701 1.00 87.69 111 VAL A CA 1
ATOM 941 C C . VAL A 1 111 ? 11.502 16.355 -11.577 1.00 87.69 111 VAL A C 1
ATOM 943 O O . VAL A 1 111 ? 11.253 17.039 -12.564 1.00 87.69 111 VAL A O 1
ATOM 946 N N . VAL A 1 112 ? 11.731 16.917 -10.388 1.00 89.00 112 VAL A N 1
ATOM 947 C CA . VAL A 1 112 ? 11.798 18.375 -10.200 1.00 89.00 112 VAL A CA 1
ATOM 948 C C . VAL A 1 112 ? 13.057 18.956 -10.845 1.00 89.00 112 VAL A C 1
ATOM 950 O O . VAL A 1 112 ? 12.981 20.014 -11.467 1.00 89.00 112 VAL A O 1
ATOM 953 N N . SER A 1 113 ? 14.206 18.286 -10.714 1.00 88.19 113 SER A N 1
ATOM 954 C CA .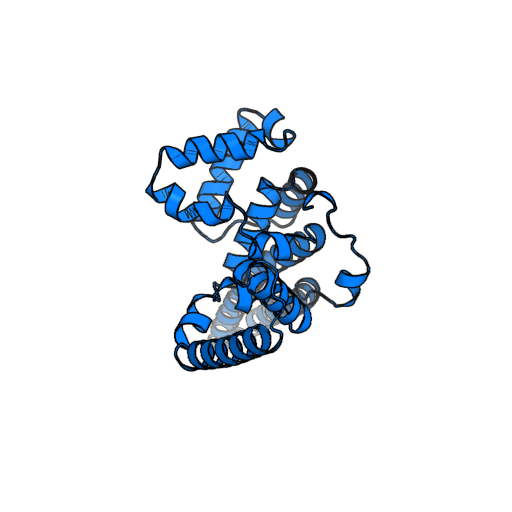 SER A 1 113 ? 15.452 18.712 -11.361 1.00 88.19 113 SER A CA 1
ATOM 955 C C . SER A 1 113 ? 15.402 18.556 -12.882 1.00 88.19 113 SER A C 1
ATOM 957 O O . SER A 1 113 ? 15.862 19.437 -13.606 1.00 88.19 113 SER A O 1
ATOM 959 N N . GLU A 1 114 ? 14.819 17.463 -13.369 1.00 87.44 114 GLU A N 1
ATOM 960 C CA . GLU A 1 114 ? 14.759 17.108 -14.783 1.00 87.44 114 GLU A CA 1
ATOM 961 C C . GLU A 1 114 ? 13.351 16.603 -15.154 1.00 87.44 114 GLU A C 1
ATOM 963 O O . GLU A 1 114 ? 13.102 15.396 -15.225 1.00 87.44 114 GLU A O 1
ATOM 968 N N . PRO A 1 115 ? 12.400 17.509 -15.447 1.00 82.31 115 PRO A N 1
ATOM 969 C CA . PRO A 1 115 ? 11.008 17.136 -15.722 1.00 82.31 115 PRO A CA 1
ATOM 970 C C . PRO A 1 115 ? 10.847 16.281 -16.985 1.00 82.31 115 PRO A C 1
ATOM 972 O O . PRO A 1 115 ? 9.875 15.537 -17.114 1.00 82.31 115 PRO A O 1
ATOM 975 N N . ALA A 1 116 ? 11.816 16.340 -17.904 1.00 83.06 116 ALA A N 1
ATOM 976 C CA . ALA A 1 116 ? 11.850 15.484 -19.085 1.00 83.06 116 ALA A CA 1
ATOM 977 C C . ALA A 1 116 ? 11.919 13.987 -18.720 1.00 83.06 116 ALA A C 1
ATOM 979 O O . ALA A 1 116 ? 11.318 13.170 -19.416 1.00 83.06 116 ALA A O 1
ATOM 980 N N . LEU A 1 117 ? 12.557 13.630 -17.595 1.00 81.31 117 LEU A N 1
ATOM 981 C CA . LEU A 1 117 ? 12.707 12.239 -17.158 1.00 81.31 117 LEU A CA 1
ATOM 982 C C . LEU A 1 117 ? 11.373 11.565 -16.828 1.00 81.31 117 LEU A C 1
ATOM 984 O O . LEU A 1 117 ? 11.257 10.351 -16.963 1.00 81.31 117 LEU A O 1
ATOM 988 N N . GLU A 1 118 ? 10.352 12.316 -16.406 1.00 78.25 118 GLU A N 1
ATOM 989 C CA . GLU A 1 118 ? 9.041 11.722 -16.115 1.00 78.25 118 GLU A CA 1
ATOM 990 C C . GLU A 1 118 ? 8.363 11.202 -17.388 1.00 78.25 118 GLU A C 1
ATOM 992 O O . GLU A 1 118 ? 7.676 10.180 -17.341 1.00 78.25 118 GLU A O 1
ATOM 997 N N . SER A 1 119 ? 8.600 11.870 -18.521 1.00 78.12 119 SER A N 1
ATOM 998 C CA . SER A 1 119 ? 8.061 11.484 -19.831 1.00 78.12 119 SER A CA 1
ATOM 999 C C . SER A 1 119 ? 8.977 10.526 -20.598 1.00 78.12 119 SER A C 1
ATOM 1001 O O . SER A 1 119 ? 8.514 9.857 -21.517 1.00 78.12 119 SER A O 1
ATOM 1003 N N . SER A 1 120 ? 10.255 10.440 -20.224 1.00 76.62 120 SER A N 1
ATOM 1004 C CA . SER A 1 120 ? 11.192 9.456 -20.764 1.00 76.62 120 SER A CA 1
ATOM 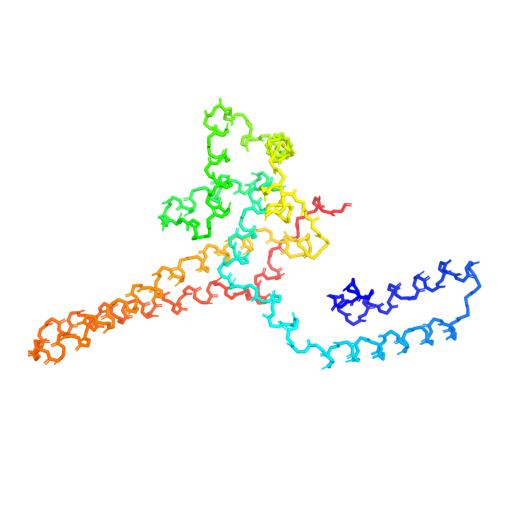1005 C C . SER A 1 120 ? 10.999 8.094 -20.093 1.00 76.62 120 SER A C 1
ATOM 1007 O O . SER A 1 120 ? 11.109 7.969 -18.872 1.00 76.62 120 SER A O 1
ATOM 1009 N N . GLY A 1 121 ? 10.734 7.053 -20.886 1.00 68.56 121 GLY A N 1
ATOM 1010 C CA . GLY A 1 121 ? 10.472 5.696 -20.396 1.00 68.56 121 GLY A CA 1
ATOM 1011 C C . GLY A 1 121 ? 11.586 5.139 -19.505 1.00 68.56 121 GLY A C 1
ATOM 1012 O O . GLY A 1 121 ? 11.428 5.074 -18.283 1.00 68.56 121 GLY A O 1
ATOM 1013 N N . ASP A 1 122 ? 12.720 4.776 -20.104 1.00 75.94 122 ASP A N 1
ATOM 1014 C CA . ASP A 1 122 ? 13.794 4.050 -19.411 1.00 75.94 122 ASP A CA 1
ATOM 1015 C C . ASP A 1 122 ? 14.796 4.954 -18.672 1.00 75.94 122 ASP A C 1
ATOM 1017 O O . ASP A 1 122 ? 15.473 4.500 -17.744 1.00 75.94 122 ASP A O 1
ATOM 1021 N N . ASP A 1 123 ? 14.889 6.237 -19.030 1.00 83.50 123 ASP A N 1
ATOM 1022 C CA . ASP A 1 123 ? 15.919 7.150 -18.507 1.00 83.50 123 ASP A CA 1
ATOM 1023 C C . ASP A 1 123 ? 15.792 7.383 -16.995 1.00 83.50 123 ASP A C 1
ATOM 1025 O O . ASP A 1 123 ? 16.794 7.382 -16.271 1.00 83.50 123 ASP A O 1
ATOM 1029 N N . LEU A 1 124 ? 14.558 7.510 -16.491 1.00 85.38 124 LEU A N 1
ATOM 1030 C CA . LEU A 1 124 ? 14.292 7.656 -15.058 1.00 85.38 124 LEU A CA 1
ATOM 1031 C C . LEU A 1 124 ? 14.742 6.413 -14.282 1.00 85.38 124 LEU A C 1
ATOM 1033 O O . LEU A 1 124 ? 15.419 6.511 -13.257 1.00 85.38 124 LEU A O 1
ATOM 1037 N N . LEU A 1 125 ? 14.387 5.230 -14.785 1.00 88.44 125 LEU A N 1
ATOM 1038 C CA . LEU A 1 125 ? 14.718 3.961 -14.148 1.00 88.44 125 LEU A CA 1
ATOM 1039 C C . LEU A 1 125 ? 16.231 3.712 -14.154 1.00 88.44 125 LEU A C 1
ATOM 1041 O O . LEU A 1 125 ? 16.788 3.272 -13.147 1.00 88.44 125 LEU A O 1
ATOM 1045 N N . ASN A 1 126 ? 16.910 4.023 -15.258 1.00 87.69 126 ASN A N 1
ATOM 1046 C CA . ASN A 1 126 ? 18.358 3.875 -15.378 1.00 87.69 126 ASN A CA 1
ATOM 1047 C C . ASN A 1 126 ? 19.111 4.843 -14.459 1.00 87.69 126 ASN A C 1
ATOM 1049 O O . ASN A 1 126 ? 20.047 4.425 -13.774 1.00 87.69 126 ASN A O 1
ATOM 1053 N N . THR A 1 127 ? 18.657 6.093 -14.359 1.00 87.94 127 THR A N 1
ATOM 1054 C CA . THR A 1 127 ? 19.209 7.081 -13.420 1.00 87.94 127 THR A CA 1
ATOM 1055 C C . THR A 1 127 ? 19.038 6.624 -11.970 1.00 87.94 127 THR A C 1
ATOM 1057 O O . THR A 1 127 ? 19.995 6.629 -11.193 1.00 87.94 127 THR A O 1
ATOM 1060 N N . LEU A 1 128 ? 17.853 6.123 -11.603 1.00 86.88 128 LEU A N 1
ATOM 1061 C CA . LEU A 1 128 ? 17.607 5.574 -10.267 1.00 86.88 128 LEU A CA 1
ATOM 1062 C C . LEU A 1 128 ? 18.477 4.352 -9.974 1.00 86.88 128 LEU A C 1
ATOM 1064 O O . LEU A 1 128 ? 19.040 4.256 -8.884 1.00 86.88 128 LEU A O 1
ATOM 1068 N N . ARG A 1 129 ? 18.633 3.434 -10.934 1.00 89.06 129 ARG A N 1
ATOM 1069 C CA . ARG A 1 129 ? 19.531 2.276 -10.802 1.00 89.06 129 ARG A CA 1
ATOM 1070 C C . ARG A 1 129 ? 20.977 2.712 -10.589 1.00 89.06 129 ARG A C 1
ATOM 1072 O O . ARG A 1 129 ? 21.638 2.152 -9.718 1.00 89.06 129 ARG A O 1
ATOM 1079 N N . ALA A 1 130 ? 21.448 3.718 -11.325 1.00 88.50 130 ALA A N 1
ATOM 1080 C CA . ALA A 1 130 ? 22.786 4.271 -11.150 1.00 88.50 130 ALA A CA 1
ATOM 1081 C C . ALA A 1 130 ? 22.962 4.855 -9.741 1.00 88.50 130 ALA A C 1
ATOM 1083 O O . ALA A 1 130 ? 23.921 4.509 -9.059 1.00 88.50 130 ALA A O 1
ATOM 1084 N N . ILE A 1 131 ? 22.012 5.656 -9.252 1.00 85.12 131 ILE A N 1
ATOM 1085 C CA . ILE A 1 131 ? 22.054 6.220 -7.892 1.00 85.12 131 ILE A CA 1
ATOM 1086 C C . ILE A 1 131 ? 22.053 5.109 -6.836 1.00 85.12 131 ILE A C 1
ATOM 1088 O O . ILE A 1 131 ? 22.869 5.125 -5.916 1.00 85.12 131 ILE A O 1
ATOM 1092 N N . CYS A 1 132 ? 21.180 4.110 -6.982 1.00 84.00 132 CYS A N 1
ATOM 1093 C CA . CYS A 1 132 ? 21.087 2.999 -6.039 1.00 84.00 132 CYS A CA 1
ATOM 1094 C C . CYS A 1 132 ? 22.344 2.120 -6.054 1.00 84.00 132 CYS A C 1
ATOM 1096 O O . CYS A 1 132 ? 22.711 1.583 -5.017 1.00 84.00 132 CYS A O 1
ATOM 1098 N N . ALA A 1 133 ? 23.047 1.993 -7.183 1.00 84.56 133 ALA A N 1
ATOM 1099 C CA . ALA A 1 133 ? 24.283 1.213 -7.259 1.00 84.56 133 ALA A CA 1
ATOM 1100 C C . ALA A 1 133 ? 25.405 1.760 -6.354 1.00 84.56 133 ALA A C 1
ATOM 1102 O O . ALA A 1 133 ? 26.248 0.985 -5.903 1.00 84.56 133 ALA A O 1
ATOM 1103 N N . HIS A 1 134 ? 25.395 3.062 -6.052 1.00 83.12 134 HIS A N 1
ATOM 1104 C CA . HIS A 1 134 ? 26.369 3.698 -5.160 1.00 83.12 134 HIS A CA 1
ATOM 1105 C C . HIS A 1 134 ? 26.064 3.463 -3.667 1.00 83.12 134 HIS A C 1
ATOM 1107 O O . HIS A 1 134 ? 26.936 3.686 -2.829 1.00 83.12 134 HIS A O 1
ATOM 1113 N N . ASP A 1 135 ? 24.864 2.976 -3.325 1.00 82.88 135 ASP A N 1
ATOM 1114 C CA . ASP A 1 135 ? 24.438 2.667 -1.956 1.00 82.88 135 ASP A CA 1
ATOM 1115 C C . ASP A 1 135 ? 24.013 1.194 -1.845 1.00 82.88 135 ASP A C 1
ATOM 1117 O O . ASP A 1 135 ? 22.893 0.796 -2.181 1.00 82.88 135 ASP A O 1
ATOM 1121 N N . SER A 1 136 ? 24.923 0.357 -1.342 1.00 80.12 136 SER A N 1
ATOM 1122 C CA . SER A 1 136 ? 24.712 -1.090 -1.236 1.00 80.12 136 SER A CA 1
ATOM 1123 C C . SER A 1 136 ? 23.531 -1.469 -0.335 1.00 80.12 136 SER A C 1
ATOM 1125 O O . SER A 1 136 ? 22.841 -2.453 -0.616 1.00 80.12 136 SER A O 1
ATOM 1127 N N . GLN A 1 137 ? 23.257 -0.691 0.714 1.00 81.75 137 GLN A N 1
ATOM 1128 C CA . GLN A 1 137 ? 22.178 -0.963 1.660 1.00 81.75 137 GLN A CA 1
ATOM 1129 C C . GLN A 1 137 ? 20.817 -0.635 1.046 1.00 81.75 137 GLN A C 1
ATOM 1131 O O . GLN A 1 137 ? 19.857 -1.399 1.193 1.00 81.75 137 GLN A O 1
ATOM 1136 N N . LEU A 1 138 ? 20.726 0.492 0.346 1.00 78.19 138 LEU A N 1
ATOM 1137 C CA . LEU A 1 138 ? 19.514 0.893 -0.354 1.00 78.19 138 LEU A CA 1
ATOM 1138 C C . LEU A 1 138 ? 19.231 -0.041 -1.536 1.00 78.19 138 LEU A C 1
ATOM 1140 O O . LEU A 1 138 ? 18.098 -0.497 -1.693 1.00 78.19 138 LEU A O 1
ATOM 1144 N N . ASN A 1 139 ? 20.258 -0.416 -2.303 1.00 82.31 139 ASN A N 1
ATOM 1145 C CA . ASN A 1 139 ? 20.118 -1.355 -3.413 1.00 82.31 139 ASN A CA 1
ATOM 1146 C C . ASN A 1 139 ? 19.571 -2.714 -2.953 1.00 82.31 139 ASN A C 1
ATOM 1148 O O . ASN A 1 139 ? 18.641 -3.244 -3.553 1.00 82.31 139 ASN A O 1
ATOM 1152 N N . GLN A 1 140 ? 20.066 -3.261 -1.837 1.00 82.44 140 GLN A N 1
ATOM 1153 C CA . GLN A 1 140 ? 19.514 -4.500 -1.275 1.00 82.44 140 GLN A CA 1
ATOM 1154 C C . GLN A 1 140 ? 18.020 -4.371 -0.956 1.00 82.44 140 GLN A C 1
ATOM 1156 O O . GLN A 1 140 ? 17.246 -5.280 -1.255 1.00 82.44 140 GLN A O 1
ATOM 1161 N N . ARG A 1 141 ? 17.601 -3.231 -0.397 1.00 81.88 141 ARG A N 1
ATOM 1162 C CA . ARG A 1 141 ? 16.205 -2.986 -0.014 1.00 81.88 141 ARG A CA 1
ATOM 1163 C C . ARG A 1 141 ? 15.288 -2.742 -1.206 1.00 81.88 141 ARG A C 1
ATOM 1165 O O . ARG A 1 141 ? 14.146 -3.173 -1.144 1.00 81.88 141 ARG A O 1
ATOM 1172 N N . LEU A 1 142 ? 15.751 -2.073 -2.261 1.00 82.06 142 LEU A N 1
ATOM 1173 C CA . LEU A 1 142 ? 14.905 -1.609 -3.373 1.00 82.06 142 LEU A CA 1
ATOM 1174 C C . LEU A 1 142 ? 15.112 -2.386 -4.680 1.00 82.06 142 LEU A C 1
ATOM 1176 O O . LEU A 1 142 ? 14.364 -2.176 -5.631 1.00 82.06 142 LEU A O 1
ATOM 1180 N N . SER A 1 143 ? 16.077 -3.308 -4.734 1.00 83.50 143 SER A N 1
ATOM 1181 C CA . SER A 1 143 ? 16.375 -4.126 -5.921 1.00 83.50 143 SER A CA 1
ATOM 1182 C C . SER A 1 143 ? 15.129 -4.780 -6.523 1.00 83.50 143 SER A C 1
ATOM 1184 O O . SER A 1 143 ? 14.925 -4.708 -7.729 1.00 83.50 143 SER A O 1
ATOM 1186 N N . HIS A 1 144 ? 14.251 -5.333 -5.686 1.00 83.06 144 HIS A N 1
ATOM 1187 C CA . HIS A 1 144 ? 12.998 -5.963 -6.112 1.00 83.06 144 HIS A CA 1
ATOM 1188 C C . HIS A 1 144 ? 11.972 -4.992 -6.735 1.00 83.06 144 HIS A C 1
ATOM 1190 O O . HIS A 1 144 ? 11.028 -5.433 -7.382 1.00 83.06 144 HIS A O 1
ATOM 1196 N N . LEU A 1 145 ? 12.116 -3.677 -6.538 1.00 84.88 145 LEU A N 1
ATOM 1197 C CA . LEU A 1 145 ? 11.279 -2.652 -7.178 1.00 84.88 145 LEU A CA 1
ATOM 1198 C C . LEU A 1 145 ? 11.894 -2.181 -8.502 1.00 84.88 145 LEU A C 1
ATOM 1200 O O . LEU A 1 145 ? 11.185 -1.938 -9.478 1.00 84.88 145 LEU A O 1
ATOM 1204 N N . LEU A 1 146 ? 13.225 -2.077 -8.541 1.00 84.00 146 LEU A N 1
ATOM 1205 C CA . LEU A 1 146 ? 13.985 -1.626 -9.712 1.00 84.00 146 LEU A CA 1
ATOM 1206 C C . LEU A 1 146 ? 14.091 -2.697 -10.805 1.00 84.00 146 LEU A C 1
ATOM 1208 O O . LEU A 1 146 ? 14.297 -2.367 -11.976 1.00 84.00 146 LEU A O 1
ATOM 1212 N N . TRP A 1 147 ? 13.973 -3.970 -10.434 1.00 83.19 147 TRP A N 1
ATOM 1213 C CA . TRP A 1 147 ? 14.036 -5.114 -11.336 1.00 83.19 147 TRP A CA 1
ATOM 1214 C C . TRP A 1 147 ? 12.762 -5.940 -11.189 1.00 83.19 147 TRP A C 1
ATOM 1216 O O . TRP A 1 147 ? 12.460 -6.414 -10.097 1.00 83.19 147 TRP A O 1
ATOM 1226 N N . LEU A 1 148 ? 12.026 -6.114 -12.289 1.00 80.44 148 LEU A N 1
ATOM 1227 C CA . LEU A 1 148 ? 10.863 -6.995 -12.311 1.00 80.44 148 LEU A CA 1
ATOM 1228 C C . LEU A 1 148 ? 11.326 -8.450 -12.404 1.00 80.44 148 LEU A C 1
ATOM 1230 O O . LEU A 1 148 ? 12.091 -8.815 -13.298 1.00 80.44 148 LEU A O 1
ATOM 1234 N N . ASP A 1 149 ? 10.847 -9.281 -11.486 1.00 77.19 149 ASP A N 1
ATOM 1235 C CA . ASP A 1 149 ? 10.929 -10.734 -11.598 1.00 77.19 149 ASP A CA 1
ATOM 1236 C C . ASP A 1 149 ? 9.757 -11.284 -12.433 1.00 77.19 149 ASP A C 1
ATOM 1238 O O . ASP A 1 149 ? 8.786 -10.590 -12.724 1.00 77.19 149 ASP A O 1
ATOM 1242 N N . GLU A 1 150 ? 9.822 -12.554 -12.826 1.00 70.88 150 GLU A N 1
ATOM 1243 C CA . GLU A 1 150 ? 8.772 -13.176 -13.649 1.00 70.88 150 GLU A CA 1
ATOM 1244 C C . GLU A 1 150 ? 7.385 -13.109 -12.982 1.00 70.88 150 GLU A C 1
ATOM 1246 O O . GLU A 1 150 ? 6.367 -12.899 -13.637 1.00 70.88 150 GLU A O 1
ATOM 1251 N N . ASN A 1 151 ? 7.338 -13.233 -11.653 1.00 71.31 151 ASN A N 1
ATOM 1252 C CA . ASN A 1 151 ? 6.085 -13.198 -10.906 1.00 71.31 151 ASN A CA 1
ATOM 1253 C C . ASN A 1 151 ? 5.467 -11.796 -10.888 1.00 71.31 151 ASN A C 1
ATOM 1255 O O . ASN A 1 151 ? 4.257 -11.665 -11.071 1.00 71.31 151 ASN A O 1
ATOM 1259 N N . THR A 1 152 ? 6.275 -10.754 -10.684 1.00 72.75 152 THR A N 1
ATOM 1260 C CA . THR A 1 152 ? 5.821 -9.360 -10.738 1.00 72.75 152 THR A CA 1
ATOM 1261 C C . THR A 1 152 ? 5.466 -8.973 -12.161 1.00 72.75 152 THR A C 1
ATOM 1263 O O . THR A 1 152 ? 4.423 -8.366 -12.345 1.00 72.75 152 THR A O 1
ATOM 1266 N N . ARG A 1 153 ? 6.207 -9.411 -13.187 1.00 75.25 153 ARG A N 1
ATOM 1267 C CA . ARG A 1 153 ? 5.807 -9.204 -14.592 1.00 75.25 153 ARG A CA 1
ATOM 1268 C C . ARG A 1 153 ? 4.402 -9.733 -14.855 1.00 75.25 153 ARG A C 1
ATOM 1270 O O . ARG A 1 153 ? 3.561 -8.994 -15.354 1.00 75.25 153 ARG A O 1
ATOM 1277 N N . VAL A 1 154 ? 4.122 -10.973 -14.448 1.00 72.81 154 VAL A N 1
ATOM 1278 C CA . VAL A 1 154 ? 2.784 -11.569 -14.585 1.00 72.81 154 VAL A CA 1
ATOM 1279 C C . VAL A 1 154 ? 1.742 -10.812 -13.756 1.00 72.81 154 VAL A C 1
ATOM 1281 O O . VAL A 1 154 ? 0.642 -10.559 -14.244 1.00 72.81 154 VAL A O 1
ATOM 1284 N N . ALA A 1 155 ? 2.068 -10.419 -12.523 1.00 71.88 155 ALA A N 1
ATOM 1285 C CA . ALA A 1 155 ? 1.155 -9.663 -11.664 1.00 71.88 155 ALA A CA 1
ATOM 1286 C C . ALA A 1 155 ? 0.836 -8.264 -12.221 1.00 71.88 155 ALA A C 1
ATOM 1288 O O . ALA A 1 155 ? -0.277 -7.774 -12.044 1.00 71.88 155 ALA A O 1
ATOM 1289 N N . LEU A 1 156 ? 1.788 -7.645 -12.920 1.00 81.50 156 LEU A N 1
ATOM 1290 C CA . LEU A 1 156 ? 1.692 -6.306 -13.494 1.00 81.50 156 LEU A CA 1
ATOM 1291 C C . LEU A 1 156 ? 1.184 -6.292 -14.943 1.00 81.50 156 LEU A C 1
ATOM 1293 O O . LEU A 1 156 ? 1.023 -5.216 -15.502 1.00 81.50 156 LEU A O 1
ATOM 1297 N N . MET A 1 157 ? 0.837 -7.445 -15.529 1.00 78.38 157 MET A N 1
ATOM 1298 C CA . MET A 1 157 ? 0.258 -7.565 -16.883 1.00 78.38 157 MET A CA 1
ATOM 1299 C C . MET A 1 157 ? -0.998 -6.708 -17.115 1.00 78.38 157 MET A C 1
ATOM 1301 O O . MET A 1 157 ? -1.384 -6.456 -18.257 1.00 78.38 157 MET A O 1
ATOM 1305 N N . ARG A 1 158 ? -1.668 -6.278 -16.036 1.00 82.06 158 ARG A N 1
ATOM 1306 C CA . ARG A 1 158 ? -2.856 -5.411 -16.070 1.00 82.06 158 ARG A CA 1
ATOM 1307 C C . ARG A 1 158 ? -2.648 -4.170 -15.193 1.00 82.06 158 ARG A C 1
ATOM 1309 O O . ARG A 1 158 ? -3.312 -4.047 -14.157 1.00 82.06 158 ARG A O 1
ATOM 1316 N N . PRO A 1 159 ? -1.768 -3.229 -15.588 1.00 85.19 159 PRO A N 1
ATOM 1317 C CA . PRO A 1 159 ? -1.339 -2.136 -14.718 1.00 85.19 159 PRO A CA 1
ATOM 1318 C C . PRO A 1 159 ? -2.504 -1.285 -14.207 1.00 85.19 159 PRO A C 1
ATOM 1320 O O . PRO A 1 159 ? -2.563 -0.976 -13.024 1.00 85.19 159 PRO A O 1
ATOM 1323 N N . LYS A 1 160 ? -3.498 -0.993 -15.059 1.00 87.44 160 LYS A N 1
ATOM 1324 C CA . LYS A 1 160 ? -4.690 -0.202 -14.695 1.00 87.44 160 LYS A CA 1
ATOM 1325 C C . LYS A 1 160 ? -5.424 -0.748 -13.472 1.00 87.44 160 LYS A C 1
ATOM 1327 O O . LYS A 1 160 ? -5.749 0.006 -12.558 1.00 87.44 160 LYS A O 1
ATOM 1332 N N . ILE A 1 161 ? -5.686 -2.056 -13.446 1.00 85.50 161 ILE A N 1
ATOM 1333 C CA . ILE A 1 161 ? -6.424 -2.659 -12.332 1.00 85.50 161 ILE A CA 1
ATOM 1334 C C . ILE A 1 161 ? -5.536 -2.721 -11.093 1.00 85.50 161 ILE A C 1
ATOM 1336 O O . ILE A 1 161 ? -6.000 -2.439 -9.990 1.00 85.50 161 ILE A O 1
ATOM 1340 N N . VAL A 1 162 ? -4.255 -3.046 -11.269 1.00 88.06 162 VAL A N 1
ATOM 1341 C CA . VAL A 1 162 ? -3.312 -3.117 -10.150 1.00 88.06 162 VAL A CA 1
ATOM 1342 C C . VAL A 1 162 ? -3.144 -1.748 -9.488 1.00 88.06 162 VAL A C 1
ATOM 1344 O O . VAL A 1 162 ? -3.179 -1.682 -8.264 1.00 88.06 162 VAL A O 1
ATOM 1347 N N . VAL A 1 163 ? -3.056 -0.661 -10.262 1.00 90.50 163 VAL A N 1
ATOM 1348 C CA . VAL A 1 163 ? -3.029 0.719 -9.746 1.00 90.50 163 VAL A CA 1
ATOM 1349 C C . VAL A 1 163 ? -4.294 1.022 -8.946 1.00 90.50 163 VAL A C 1
ATOM 1351 O O . VAL A 1 163 ? -4.195 1.422 -7.787 1.00 90.50 163 VAL A O 1
ATOM 1354 N N . ARG A 1 164 ? -5.481 0.759 -9.514 1.00 90.00 164 ARG A N 1
ATOM 1355 C CA . ARG A 1 164 ? -6.763 0.995 -8.828 1.00 90.00 164 ARG A CA 1
ATOM 1356 C C . ARG A 1 164 ? -6.845 0.233 -7.504 1.00 90.00 164 ARG A C 1
ATOM 1358 O O . ARG A 1 164 ? -7.176 0.814 -6.473 1.00 90.00 164 ARG A O 1
ATOM 1365 N N . ALA A 1 165 ? -6.502 -1.053 -7.523 1.00 89.44 165 ALA A N 1
ATOM 1366 C CA . ALA A 1 165 ? -6.515 -1.897 -6.336 1.00 89.44 165 ALA A CA 1
ATOM 1367 C C . ALA A 1 165 ? -5.468 -1.452 -5.301 1.00 89.44 165 ALA A C 1
ATOM 1369 O O . ALA A 1 165 ? -5.748 -1.461 -4.102 1.00 89.44 165 ALA A O 1
ATOM 1370 N N . ALA A 1 166 ? -4.275 -1.038 -5.739 1.00 91.44 166 ALA A N 1
ATOM 1371 C CA . ALA A 1 166 ? -3.219 -0.558 -4.856 1.00 91.44 166 ALA A CA 1
ATOM 1372 C C . ALA A 1 166 ? -3.618 0.741 -4.141 1.00 91.44 166 ALA A C 1
ATOM 1374 O O . ALA A 1 166 ? -3.500 0.818 -2.918 1.00 91.44 166 ALA A O 1
ATOM 1375 N N . ILE A 1 167 ? -4.162 1.712 -4.879 1.00 92.50 167 ILE A N 1
ATOM 1376 C CA . ILE A 1 167 ? -4.683 2.976 -4.336 1.00 92.50 167 ILE A CA 1
ATOM 1377 C C . ILE A 1 167 ? -5.805 2.704 -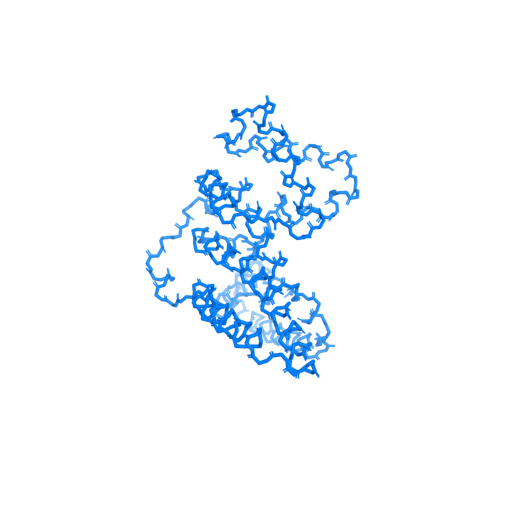3.328 1.00 92.50 167 ILE A C 1
ATOM 1379 O O . ILE A 1 167 ? -5.762 3.215 -2.209 1.00 92.50 167 ILE A O 1
ATOM 1383 N N . ALA A 1 168 ? -6.766 1.841 -3.677 1.00 91.44 168 ALA A N 1
ATOM 1384 C CA . ALA A 1 168 ? -7.854 1.469 -2.775 1.00 91.44 168 ALA A CA 1
ATOM 1385 C C . ALA A 1 168 ? -7.334 0.811 -1.484 1.00 91.44 168 ALA A C 1
ATOM 1387 O O . ALA A 1 168 ? -7.791 1.141 -0.393 1.00 91.44 168 ALA A O 1
ATOM 1388 N N . ASN A 1 169 ? -6.335 -0.074 -1.574 1.00 90.75 169 ASN A N 1
ATOM 1389 C CA . ASN A 1 169 ? -5.714 -0.695 -0.400 1.00 90.75 169 ASN A CA 1
ATOM 1390 C C . ASN A 1 169 ? -4.962 0.310 0.487 1.00 90.75 169 ASN A C 1
ATOM 1392 O O . ASN A 1 169 ? -4.997 0.176 1.712 1.00 90.75 169 ASN A O 1
ATOM 1396 N N . MET A 1 170 ? -4.298 1.309 -0.100 1.00 91.38 170 MET A N 1
ATOM 1397 C CA . MET A 1 170 ? -3.661 2.390 0.660 1.00 91.38 170 MET A CA 1
ATOM 1398 C C . MET A 1 170 ? -4.703 3.247 1.387 1.00 91.38 170 MET A C 1
ATOM 1400 O O . MET A 1 170 ? -4.553 3.524 2.578 1.00 91.38 170 MET A O 1
ATOM 1404 N N . GLU A 1 171 ? -5.795 3.603 0.710 1.00 92.75 171 GLU A N 1
ATOM 1405 C CA . GLU A 1 171 ? -6.889 4.364 1.317 1.00 92.75 171 GLU A CA 1
ATOM 1406 C C . GLU A 1 171 ? -7.583 3.571 2.436 1.00 92.75 171 GLU A C 1
ATOM 1408 O O . GLU A 1 171 ? -7.858 4.110 3.511 1.00 92.75 171 GLU A O 1
ATOM 1413 N N . LEU A 1 172 ? -7.790 2.265 2.238 1.00 91.56 172 LEU A N 1
ATOM 1414 C CA . LEU A 1 172 ? -8.340 1.368 3.254 1.00 91.56 172 LEU A CA 1
ATOM 1415 C C . LEU A 1 172 ? -7.539 1.400 4.556 1.00 91.56 172 LEU A C 1
ATOM 1417 O O . LEU A 1 172 ? -8.143 1.411 5.627 1.00 91.56 172 LEU A O 1
ATOM 1421 N N . GLU A 1 173 ? -6.208 1.432 4.493 1.00 90.75 173 GLU A N 1
ATOM 1422 C CA . GLU A 1 173 ? -5.372 1.503 5.695 1.00 90.75 173 GLU A CA 1
ATOM 1423 C C . GLU A 1 173 ? -5.619 2.803 6.480 1.00 90.75 173 GLU A C 1
ATOM 1425 O O . GLU A 1 173 ? -5.739 2.784 7.708 1.00 90.75 173 GLU A O 1
ATOM 1430 N N . ILE A 1 174 ? -5.742 3.940 5.787 1.00 90.94 174 ILE A N 1
ATOM 1431 C CA . ILE A 1 174 ? -6.032 5.239 6.413 1.00 90.94 174 ILE A CA 1
ATOM 1432 C C . ILE A 1 174 ? -7.409 5.205 7.081 1.00 90.94 174 ILE A C 1
ATOM 1434 O O . ILE A 1 174 ? -7.552 5.586 8.247 1.00 90.94 174 ILE A O 1
ATOM 1438 N N . ARG A 1 175 ? -8.418 4.699 6.368 1.00 92.25 175 ARG A N 1
ATOM 1439 C CA . ARG A 1 175 ? -9.796 4.583 6.863 1.00 92.25 175 ARG A CA 1
ATOM 1440 C C . ARG A 1 175 ? -9.889 3.648 8.064 1.00 92.25 175 ARG A C 1
ATOM 1442 O O . ARG A 1 175 ? -10.539 3.978 9.050 1.00 92.25 175 ARG A O 1
ATOM 1449 N N . GLN A 1 176 ? -9.165 2.531 8.050 1.00 92.44 176 GLN A N 1
ATOM 1450 C CA . GLN A 1 176 ? -9.091 1.614 9.191 1.00 92.44 176 GLN A CA 1
ATOM 1451 C C . GLN A 1 176 ? -8.451 2.263 10.423 1.00 92.44 176 GLN A C 1
ATOM 1453 O O . GLN A 1 176 ? -8.926 2.047 11.540 1.00 92.44 176 GLN A O 1
ATOM 1458 N N . LYS A 1 177 ? -7.402 3.077 10.250 1.00 91.56 177 LYS A N 1
ATOM 1459 C CA . LYS A 1 177 ? -6.808 3.845 11.357 1.00 91.56 177 LYS A CA 1
ATOM 1460 C C . LYS A 1 177 ? -7.804 4.850 11.938 1.00 91.56 177 LYS A C 1
ATOM 1462 O O . LYS A 1 177 ? -7.953 4.899 13.157 1.00 91.56 177 LYS A O 1
ATOM 1467 N N . ARG A 1 178 ? -8.531 5.585 11.088 1.00 93.12 178 ARG A N 1
ATOM 1468 C CA . ARG A 1 178 ? -9.591 6.515 11.521 1.00 93.12 178 ARG A CA 1
ATOM 1469 C C . ARG A 1 178 ? -10.728 5.798 12.242 1.00 93.12 178 ARG A C 1
ATOM 1471 O O . ARG A 1 178 ? -11.125 6.233 13.312 1.00 93.12 178 ARG A O 1
ATOM 1478 N N . TYR A 1 179 ? -11.190 4.664 11.720 1.00 93.56 179 TYR A N 1
ATOM 1479 C CA . TYR A 1 179 ? -12.206 3.837 12.371 1.00 93.56 179 TYR A CA 1
ATOM 1480 C C . TYR A 1 179 ? -11.786 3.429 13.793 1.00 93.56 179 TYR A C 1
ATOM 1482 O O . TYR A 1 179 ? -12.556 3.588 14.740 1.00 93.56 179 TYR A O 1
ATOM 1490 N N . ARG A 1 180 ? -10.543 2.952 13.966 1.00 93.81 180 ARG A N 1
ATOM 1491 C CA . ARG A 1 180 ? -10.004 2.598 15.292 1.00 93.81 180 ARG A CA 1
ATOM 1492 C C . ARG A 1 180 ? -9.948 3.806 16.224 1.00 93.81 180 ARG A C 1
ATOM 1494 O O . ARG A 1 180 ? -10.327 3.678 17.381 1.00 93.81 180 ARG A O 1
ATOM 1501 N N . TYR A 1 181 ? -9.515 4.957 15.715 1.00 95.56 181 TYR A N 1
ATOM 1502 C CA . TYR A 1 181 ? -9.472 6.205 16.474 1.00 95.56 181 TYR A CA 1
ATOM 1503 C C . TYR A 1 181 ? -10.864 6.637 16.958 1.00 95.56 181 TYR A C 1
ATOM 1505 O O . TYR A 1 181 ? -11.050 6.869 18.149 1.00 95.56 181 TYR A O 1
ATOM 1513 N N . TRP A 1 182 ? -11.865 6.657 16.074 1.00 94.12 182 TRP A N 1
ATOM 1514 C CA . TRP A 1 182 ? -13.237 6.998 16.459 1.00 94.12 182 TRP A CA 1
ATOM 1515 C C . TRP A 1 182 ? -13.836 6.002 17.448 1.00 94.12 182 TRP A C 1
ATOM 1517 O O . TRP A 1 182 ? -14.525 6.408 18.376 1.00 94.12 182 TRP A O 1
ATOM 1527 N N . THR A 1 183 ? -13.530 4.712 17.294 1.00 94.06 183 THR A N 1
ATOM 1528 C CA . THR A 1 183 ? -13.956 3.679 18.252 1.00 94.06 183 THR A CA 1
ATOM 1529 C C . THR A 1 183 ? -13.375 3.951 19.642 1.00 94.06 183 THR A C 1
ATOM 1531 O O . THR A 1 183 ? -14.104 3.918 20.625 1.00 94.06 183 THR A O 1
ATOM 1534 N N . GLN A 1 184 ? -12.088 4.306 19.727 1.00 95.38 184 GLN A N 1
ATOM 1535 C CA . GLN A 1 184 ? -11.448 4.663 20.998 1.00 95.38 184 GLN A CA 1
ATOM 1536 C C . GLN A 1 184 ? -12.074 5.907 21.644 1.00 95.38 184 GLN A C 1
ATOM 1538 O O . GLN A 1 184 ? -12.277 5.924 22.856 1.00 95.38 184 GLN A O 1
ATOM 1543 N N . LEU A 1 185 ? -12.386 6.939 20.855 1.00 93.94 185 LEU A N 1
ATOM 1544 C CA . LEU A 1 185 ? -13.071 8.136 21.355 1.00 93.94 185 LEU A CA 1
ATOM 1545 C C . LEU A 1 185 ? -14.493 7.829 21.833 1.00 93.94 185 LEU A C 1
ATOM 1547 O O . LEU A 1 185 ? -14.924 8.344 22.864 1.00 93.94 185 LEU A O 1
ATOM 1551 N N . TRP A 1 186 ? -15.205 6.958 21.117 1.00 94.38 186 TRP A N 1
ATOM 1552 C CA . TRP A 1 186 ? -16.529 6.497 21.514 1.00 94.38 186 TRP A CA 1
ATOM 1553 C C . TRP A 1 186 ? -16.494 5.745 22.849 1.00 94.38 186 TRP A C 1
ATOM 1555 O O . TRP A 1 186 ? -17.282 6.066 23.736 1.00 94.38 186 TRP A O 1
ATOM 1565 N N . ASP A 1 187 ? -15.539 4.828 23.041 1.00 92.62 187 ASP A N 1
ATOM 1566 C CA . ASP A 1 187 ? -15.363 4.098 24.305 1.00 92.62 187 ASP A CA 1
ATOM 1567 C C . ASP A 1 187 ? -15.107 5.055 25.488 1.00 92.62 187 ASP A C 1
ATOM 1569 O O . ASP A 1 187 ? -15.633 4.862 26.592 1.00 92.62 187 ASP A O 1
ATOM 1573 N N . GLN A 1 188 ? -14.324 6.115 25.260 1.00 93.38 188 GLN A N 1
ATOM 1574 C CA . GLN A 1 188 ? -14.037 7.149 26.259 1.00 93.38 188 GLN A CA 1
ATOM 1575 C C . GLN A 1 188 ? -15.281 7.982 26.601 1.00 93.38 188 GLN A C 1
ATOM 1577 O O . GLN A 1 188 ? -15.607 8.115 27.781 1.00 93.38 188 GLN A O 1
ATOM 1582 N N . ALA A 1 189 ? -16.008 8.483 25.597 1.00 90.50 189 ALA A N 1
ATOM 1583 C CA . ALA A 1 189 ? -17.232 9.266 25.795 1.00 90.50 189 ALA A CA 1
ATOM 1584 C C . ALA A 1 189 ? -18.342 8.444 26.468 1.00 90.50 189 ALA A C 1
ATOM 1586 O O . ALA A 1 189 ? -19.025 8.921 27.378 1.00 90.50 189 ALA A O 1
ATOM 1587 N N . PHE A 1 190 ? -18.478 7.173 26.082 1.00 87.44 190 PHE A N 1
ATOM 1588 C CA . PHE A 1 190 ? -19.416 6.244 26.703 1.00 87.44 190 PHE A CA 1
ATOM 1589 C C . PHE A 1 190 ? -19.084 6.021 28.185 1.00 87.44 190 PHE A C 1
ATOM 1591 O O . PHE A 1 190 ? -19.969 6.087 29.041 1.00 87.44 190 PHE A O 1
ATOM 1598 N N . SER A 1 191 ? -17.800 5.832 28.507 1.00 90.44 191 SER A N 1
ATOM 1599 C CA . SER A 1 191 ? -17.327 5.686 29.891 1.00 90.44 191 SER A CA 1
ATOM 1600 C C . SER A 1 191 ? -17.539 6.959 30.722 1.00 90.44 191 SER A C 1
ATOM 1602 O O . SER A 1 191 ? -17.887 6.872 31.900 1.00 90.44 191 SER A O 1
ATOM 1604 N N . ALA A 1 192 ? -17.388 8.135 30.106 1.00 91.88 192 ALA A N 1
ATOM 1605 C CA . ALA A 1 192 ? -17.650 9.441 30.714 1.00 91.88 192 ALA A CA 1
ATOM 1606 C C . ALA A 1 192 ? -19.152 9.781 30.844 1.00 91.88 192 ALA A C 1
ATOM 1608 O O . ALA A 1 192 ? -19.500 10.762 31.497 1.00 91.88 192 ALA A O 1
ATOM 1609 N N . ARG A 1 193 ? -20.048 8.946 30.288 1.00 90.56 193 ARG A N 1
ATOM 1610 C CA . ARG A 1 193 ? -21.511 9.150 30.219 1.00 90.56 193 ARG A CA 1
ATOM 1611 C C . ARG A 1 193 ? -21.932 10.400 29.433 1.00 90.56 193 ARG A C 1
ATOM 1613 O O . ARG A 1 193 ? -23.009 10.945 29.667 1.00 90.56 193 ARG A O 1
ATOM 1620 N N . GLU A 1 194 ? -21.116 10.821 28.474 1.00 90.50 194 GLU A N 1
ATOM 1621 C CA . GLU A 1 194 ? -21.400 11.950 27.586 1.00 90.50 194 GLU A CA 1
ATOM 1622 C C . GLU A 1 194 ? -22.208 11.468 26.375 1.00 90.50 194 GLU A C 1
ATOM 1624 O O . GLU A 1 194 ? -21.667 11.024 25.361 1.00 90.50 194 GLU A O 1
ATOM 1629 N N . THR A 1 195 ? -23.536 11.504 26.488 1.00 86.31 195 THR A N 1
ATOM 1630 C CA . THR A 1 195 ? -24.429 10.866 25.507 1.00 86.31 195 THR A CA 1
ATOM 1631 C C . THR A 1 195 ? -24.451 11.551 24.144 1.00 86.31 195 THR A C 1
ATOM 1633 O O . THR A 1 195 ? -24.608 10.865 23.140 1.00 86.31 195 THR A O 1
ATOM 1636 N N . GLU A 1 196 ? -24.300 12.875 24.094 1.00 90.88 196 GLU A N 1
ATOM 1637 C CA . GLU A 1 196 ? -24.321 13.638 22.836 1.00 90.88 196 GLU A CA 1
ATOM 1638 C C . GLU A 1 196 ? -23.056 13.364 22.009 1.00 90.88 196 GLU A C 1
ATOM 1640 O O . GLU A 1 196 ? -23.146 12.938 20.859 1.00 90.88 196 GLU A O 1
ATOM 1645 N N . LEU A 1 197 ? -21.879 13.457 22.634 1.00 90.19 197 LEU A N 1
ATOM 1646 C CA . LEU A 1 197 ? -20.596 13.153 21.990 1.00 90.19 197 LEU A CA 1
ATOM 1647 C C . LEU A 1 197 ? -20.499 11.686 21.546 1.00 90.19 197 LEU A C 1
ATOM 1649 O O . LEU A 1 197 ? -19.999 11.389 20.462 1.00 90.19 197 LEU A O 1
ATOM 1653 N N . ALA A 1 198 ? -21.032 10.750 22.338 1.00 89.25 198 ALA A N 1
ATOM 1654 C CA . ALA A 1 198 ? -21.080 9.344 21.943 1.00 89.25 198 ALA A CA 1
ATOM 1655 C C . ALA A 1 198 ? -21.949 9.111 20.689 1.00 89.25 198 ALA A C 1
ATOM 1657 O O . ALA A 1 198 ? -21.609 8.262 19.863 1.00 89.25 198 ALA A O 1
ATOM 1658 N N . GLN A 1 199 ? -23.044 9.859 20.509 1.00 91.50 199 GLN A N 1
ATOM 1659 C CA . GLN A 1 199 ? -23.871 9.772 19.298 1.00 91.50 199 GLN A CA 1
ATOM 1660 C C . GLN A 1 199 ? -23.143 10.337 18.072 1.00 91.50 199 GLN A C 1
ATOM 1662 O O . GLN A 1 199 ? -23.180 9.719 17.005 1.00 91.50 199 GLN A O 1
ATOM 1667 N N . GLU A 1 200 ? -22.430 11.456 18.222 1.00 93.75 200 GLU A N 1
ATOM 1668 C CA . GLU A 1 200 ? -21.610 12.031 17.149 1.00 93.75 200 GLU A CA 1
ATOM 1669 C C . GLU A 1 200 ? -20.516 11.055 16.694 1.00 93.75 200 GLU A C 1
ATOM 1671 O O . GLU A 1 200 ? -20.407 10.743 15.505 1.00 93.75 200 GLU A O 1
ATOM 1676 N N . TYR A 1 201 ? -19.758 10.482 17.635 1.00 93.44 201 TYR A N 1
ATOM 1677 C CA . TYR A 1 201 ? -18.734 9.490 17.307 1.00 93.44 201 TYR A CA 1
ATOM 1678 C C . TYR A 1 201 ? -19.325 8.231 16.674 1.00 93.44 201 TYR A C 1
ATOM 1680 O O . TYR A 1 201 ? -18.731 7.677 15.748 1.00 93.44 201 TYR A O 1
ATOM 1688 N N . GLN A 1 202 ? -20.512 7.796 17.101 1.00 92.75 202 GLN A N 1
ATOM 1689 C CA . GLN A 1 202 ? -21.196 6.667 16.478 1.00 92.75 202 GLN A CA 1
ATOM 1690 C C . GLN A 1 202 ? -21.528 6.943 15.003 1.00 92.75 202 GLN A C 1
ATOM 1692 O O . GLN A 1 202 ? -21.324 6.062 14.163 1.00 92.75 202 GLN A O 1
ATOM 1697 N N . ALA A 1 203 ? -21.981 8.154 14.664 1.00 93.50 203 ALA A N 1
ATOM 1698 C CA . ALA A 1 203 ? -22.217 8.547 13.275 1.00 93.50 203 ALA A CA 1
ATOM 1699 C C . ALA A 1 203 ? -20.912 8.540 12.455 1.00 93.50 203 ALA A C 1
ATOM 1701 O O . ALA A 1 203 ? -20.884 8.005 11.343 1.00 93.50 203 ALA A O 1
ATOM 1702 N N . CYS A 1 204 ? -19.806 9.041 13.019 1.00 93.88 204 CYS A N 1
ATOM 1703 C CA . CYS A 1 204 ? -18.486 8.981 12.383 1.00 93.88 204 CYS A CA 1
ATOM 1704 C C . CYS A 1 204 ? -18.016 7.536 12.137 1.00 93.88 204 CYS A C 1
ATOM 1706 O O . CYS A 1 204 ? -17.541 7.219 11.046 1.00 93.88 204 CYS A O 1
ATOM 1708 N N . ILE A 1 205 ? -18.189 6.639 13.113 1.00 93.81 205 ILE A N 1
ATOM 1709 C CA . ILE A 1 205 ? -17.851 5.211 12.986 1.00 93.81 205 ILE A CA 1
ATOM 1710 C C . ILE A 1 205 ? -18.657 4.563 11.855 1.00 93.81 205 ILE A C 1
ATOM 1712 O O . ILE A 1 205 ? -18.093 3.826 11.044 1.00 93.81 205 ILE A O 1
ATOM 1716 N N . GLN A 1 206 ? -19.961 4.842 11.776 1.00 94.44 206 GLN A N 1
ATOM 1717 C CA . GLN A 1 206 ? -20.829 4.307 10.724 1.00 94.44 206 GLN A CA 1
ATOM 1718 C C . GLN A 1 206 ? -20.411 4.795 9.333 1.00 94.44 206 GLN A C 1
ATOM 1720 O O . GLN A 1 206 ? -20.339 3.986 8.405 1.00 94.44 206 GLN A O 1
ATOM 1725 N N . ALA A 1 207 ? -20.090 6.083 9.193 1.00 94.00 207 ALA A N 1
ATOM 1726 C CA . ALA A 1 207 ? -19.614 6.650 7.934 1.00 94.00 207 ALA A CA 1
ATOM 1727 C C . ALA A 1 207 ? -18.295 5.998 7.478 1.00 94.00 207 ALA A C 1
ATOM 1729 O O . ALA A 1 207 ? -18.181 5.565 6.329 1.00 94.00 207 ALA A O 1
ATOM 1730 N N . GLU A 1 208 ? -17.319 5.851 8.382 1.00 93.06 208 GLU A N 1
ATOM 1731 C CA . GLU A 1 208 ? -16.050 5.185 8.060 1.00 93.06 208 GLU A CA 1
ATOM 1732 C C . GLU A 1 208 ? -16.251 3.694 7.743 1.00 93.06 208 GLU A C 1
ATOM 1734 O O . GLU A 1 208 ? -15.623 3.167 6.826 1.00 93.06 208 GLU A O 1
ATOM 1739 N N . TYR A 1 209 ? -17.165 3.006 8.435 1.00 92.88 209 TYR A N 1
ATOM 1740 C CA . TYR A 1 209 ? -17.493 1.608 8.148 1.00 92.88 209 TYR A CA 1
ATOM 1741 C C . TYR A 1 209 ? -18.056 1.419 6.732 1.00 92.88 209 TYR A C 1
ATOM 1743 O O . TYR A 1 209 ? -17.609 0.532 6.002 1.00 92.88 209 TYR A O 1
ATOM 1751 N N . GLN A 1 210 ? -18.997 2.272 6.317 1.00 93.19 210 GLN A N 1
ATOM 1752 C CA . GLN A 1 210 ? -19.563 2.236 4.966 1.00 93.19 210 GLN A CA 1
ATOM 1753 C C . GLN A 1 210 ? -18.497 2.519 3.899 1.00 93.19 210 GLN A C 1
ATOM 1755 O O . GLN A 1 210 ? -18.416 1.795 2.904 1.00 93.19 210 GLN A O 1
ATOM 1760 N N . ALA A 1 211 ? -17.634 3.514 4.128 1.00 91.50 211 ALA A N 1
ATOM 1761 C CA . ALA A 1 211 ? -16.528 3.830 3.225 1.00 91.50 211 ALA A CA 1
ATOM 1762 C C . ALA A 1 211 ? -15.541 2.656 3.086 1.00 91.50 211 ALA A C 1
ATOM 1764 O O . ALA A 1 211 ? -15.147 2.305 1.973 1.00 91.50 211 ALA A O 1
ATOM 1765 N N . ILE A 1 212 ? -15.191 1.993 4.196 1.00 91.69 212 ILE A N 1
ATOM 1766 C CA . ILE A 1 212 ? -14.335 0.797 4.188 1.00 91.69 212 ILE A CA 1
ATOM 1767 C C . ILE A 1 212 ? -14.971 -0.322 3.358 1.00 91.69 212 ILE A C 1
ATOM 1769 O O . ILE A 1 212 ? -14.277 -0.958 2.568 1.00 91.69 212 ILE A O 1
ATOM 1773 N N . GLN A 1 213 ? -16.275 -0.569 3.502 1.00 90.81 213 GLN A N 1
ATOM 1774 C CA . GLN A 1 213 ? -16.956 -1.602 2.718 1.00 90.81 213 GLN A CA 1
ATOM 1775 C C . GLN A 1 213 ? -16.957 -1.302 1.215 1.00 90.81 213 GLN A C 1
ATOM 1777 O O . GLN A 1 213 ? -16.770 -2.221 0.418 1.00 90.81 213 GLN A O 1
ATOM 1782 N N . ALA A 1 214 ? -17.161 -0.042 0.823 1.00 88.81 214 ALA A N 1
ATOM 1783 C CA . ALA A 1 214 ? -17.109 0.367 -0.579 1.00 88.81 214 ALA A CA 1
ATOM 1784 C C . ALA A 1 214 ? -15.706 0.145 -1.167 1.00 88.81 214 ALA A C 1
ATOM 1786 O O . ALA A 1 214 ? -15.552 -0.581 -2.145 1.00 88.81 214 ALA A O 1
ATOM 1787 N N . LEU A 1 215 ? -14.670 0.647 -0.489 1.00 87.69 215 LEU A N 1
ATOM 1788 C CA . LEU A 1 215 ? -13.281 0.490 -0.924 1.00 87.69 215 LEU A CA 1
ATOM 1789 C C . LEU A 1 215 ? -12.819 -0.976 -0.946 1.00 87.69 215 LEU A C 1
ATOM 1791 O O . LEU A 1 215 ? -12.003 -1.358 -1.779 1.00 87.69 215 LEU A O 1
ATOM 1795 N N . GLN A 1 216 ? -13.338 -1.826 -0.054 1.00 87.25 216 GLN A N 1
ATOM 1796 C CA . GLN A 1 216 ? -13.054 -3.264 -0.084 1.00 87.25 216 GLN A CA 1
ATOM 1797 C C . GLN A 1 216 ? -13.604 -3.946 -1.335 1.00 87.25 216 GLN A C 1
ATOM 1799 O O . GLN A 1 216 ? -12.981 -4.895 -1.809 1.00 87.25 216 GLN A O 1
ATOM 1804 N N . LYS A 1 217 ? -14.744 -3.485 -1.861 1.00 82.88 217 LYS A N 1
ATOM 1805 C CA . LYS A 1 217 ? -15.272 -3.976 -3.138 1.00 82.88 217 LYS A CA 1
ATOM 1806 C C . LYS A 1 217 ? -14.389 -3.512 -4.290 1.00 82.88 217 LYS A C 1
ATOM 1808 O O . LYS A 1 217 ? -14.018 -4.338 -5.111 1.00 82.88 217 LYS A O 1
ATOM 1813 N N . ASP A 1 218 ? -13.965 -2.250 -4.282 1.00 77.81 218 ASP A N 1
ATOM 1814 C CA . ASP A 1 218 ? -13.100 -1.686 -5.328 1.00 77.81 218 ASP A CA 1
ATOM 1815 C C . ASP A 1 218 ? -11.698 -2.322 -5.360 1.00 77.81 218 ASP A C 1
ATOM 1817 O O . ASP A 1 218 ? -11.091 -2.469 -6.424 1.00 77.81 218 ASP A O 1
ATOM 1821 N N . ALA A 1 219 ? -11.179 -2.714 -4.192 1.00 76.94 219 ALA A N 1
ATOM 1822 C CA . ALA A 1 219 ? -9.897 -3.401 -4.051 1.00 76.94 219 ALA A CA 1
ATOM 1823 C C . ALA A 1 219 ? -9.964 -4.894 -4.419 1.00 76.94 219 ALA A C 1
ATOM 1825 O O . ALA A 1 219 ? -8.930 -5.508 -4.704 1.00 76.94 219 ALA A O 1
ATOM 1826 N N . GLN A 1 220 ? -11.152 -5.506 -4.384 1.00 75.38 220 GLN A N 1
ATOM 1827 C CA . GLN A 1 220 ? -11.334 -6.872 -4.857 1.00 75.38 220 GLN A CA 1
ATOM 1828 C C . GLN A 1 220 ? -11.331 -6.865 -6.384 1.00 75.38 220 GLN A C 1
ATOM 1830 O O . GLN A 1 220 ? -12.207 -6.298 -7.024 1.00 75.38 220 GLN A O 1
ATOM 1835 N N . LEU A 1 221 ? -10.327 -7.521 -6.964 1.00 65.19 221 LEU A N 1
ATOM 1836 C CA . LEU A 1 221 ? -10.255 -7.774 -8.399 1.00 65.19 221 LEU A CA 1
ATOM 1837 C C . LEU A 1 221 ? -11.457 -8.647 -8.785 1.00 65.19 221 LEU A C 1
ATOM 1839 O O . LEU A 1 221 ? -11.438 -9.859 -8.552 1.00 65.19 221 LEU A O 1
ATOM 1843 N N . SER A 1 222 ? -12.517 -8.035 -9.315 1.00 57.41 222 SER A N 1
ATOM 1844 C CA . SER A 1 222 ? -13.684 -8.780 -9.774 1.00 57.41 222 SER A CA 1
ATOM 1845 C C . SER A 1 222 ? -13.331 -9.526 -11.058 1.00 57.41 222 SER A C 1
ATOM 1847 O O . SER A 1 222 ? -12.566 -9.045 -11.895 1.00 57.41 222 SER A O 1
ATOM 1849 N N . TYR A 1 223 ? -13.902 -10.715 -11.237 1.00 50.62 223 TYR A N 1
ATOM 1850 C CA . TYR A 1 223 ? -13.724 -11.508 -12.454 1.00 50.62 223 TYR A CA 1
ATOM 1851 C C . TYR A 1 223 ? -14.121 -10.723 -13.721 1.00 50.62 223 TYR A C 1
ATOM 1853 O O . TYR A 1 223 ? -13.507 -10.885 -14.771 1.00 50.62 223 TYR A O 1
ATOM 1861 N N . GLU A 1 224 ? -15.081 -9.803 -13.605 1.00 54.47 224 GLU A N 1
ATOM 1862 C CA . GLU A 1 224 ? -15.524 -8.920 -14.691 1.00 54.47 224 GLU A CA 1
ATOM 1863 C C . GLU A 1 224 ? -14.457 -7.891 -15.108 1.00 54.47 224 GLU A C 1
ATOM 1865 O O . GLU A 1 224 ? -14.306 -7.594 -16.297 1.00 54.47 224 GLU A O 1
ATOM 1870 N N . ASP A 1 225 ? -13.640 -7.403 -14.168 1.00 58.03 225 ASP A N 1
ATOM 1871 C CA . ASP A 1 225 ? -12.521 -6.505 -14.480 1.00 58.03 225 ASP A CA 1
ATOM 1872 C C . ASP A 1 225 ? -11.445 -7.226 -15.312 1.00 58.03 225 ASP A C 1
ATOM 1874 O O . ASP A 1 225 ? -10.833 -6.645 -16.213 1.00 58.03 225 ASP A O 1
ATOM 1878 N N . LEU A 1 226 ? -11.242 -8.523 -15.053 1.00 59.34 226 LEU A N 1
ATOM 1879 C CA . LEU A 1 226 ? -10.285 -9.365 -15.780 1.00 59.34 226 LEU A CA 1
ATOM 1880 C C . LEU A 1 226 ? -10.735 -9.696 -17.213 1.00 59.34 226 LEU A C 1
ATOM 1882 O O . LEU A 1 226 ? -9.909 -10.063 -18.048 1.00 59.34 226 LEU A O 1
ATOM 1886 N N . LEU A 1 227 ? -12.021 -9.576 -17.529 1.00 51.31 227 LEU A N 1
ATOM 1887 C CA . LEU A 1 227 ? -12.525 -9.813 -18.886 1.00 51.31 227 LEU A CA 1
ATOM 1888 C C . LEU A 1 227 ? -12.520 -8.546 -19.747 1.00 51.31 227 LEU A C 1
ATOM 1890 O O . LEU A 1 227 ? -12.449 -8.636 -20.968 1.00 51.31 227 LEU A O 1
ATOM 1894 N N . THR A 1 228 ? -12.575 -7.371 -19.121 1.00 58.59 228 THR A N 1
ATOM 1895 C CA . THR A 1 228 ? -12.776 -6.087 -19.810 1.00 58.59 228 THR A CA 1
ATOM 1896 C C . THR A 1 228 ? -11.487 -5.315 -20.080 1.00 58.59 228 THR A C 1
ATOM 1898 O O . THR A 1 228 ? -11.446 -4.501 -21.001 1.00 58.59 228 THR A O 1
ATOM 1901 N N . THR A 1 229 ? -10.415 -5.561 -19.321 1.00 59.38 229 THR A N 1
ATOM 1902 C CA . THR A 1 229 ? -9.124 -4.894 -19.558 1.00 59.38 229 THR A CA 1
ATOM 1903 C C . THR A 1 229 ? -8.228 -5.681 -20.518 1.00 59.38 229 THR A C 1
ATOM 1905 O O . THR A 1 229 ? -8.028 -6.881 -20.309 1.00 59.38 229 THR A O 1
ATOM 1908 N N . PRO A 1 230 ? -7.649 -5.032 -21.544 1.00 59.75 230 PRO A N 1
ATOM 1909 C CA . PRO A 1 230 ? -6.624 -5.653 -22.377 1.00 59.75 230 PRO A CA 1
ATOM 1910 C C . PRO A 1 230 ? -5.332 -5.869 -21.573 1.00 59.75 230 PRO A C 1
ATOM 1912 O O . PRO A 1 230 ? -5.055 -5.131 -20.621 1.00 59.75 230 PRO A O 1
ATOM 1915 N N . LEU A 1 231 ? -4.555 -6.891 -21.943 1.00 60.25 231 LEU A N 1
ATOM 1916 C CA . LEU A 1 231 ? -3.182 -7.039 -21.455 1.00 60.25 231 LEU A CA 1
ATOM 1917 C C . LEU A 1 231 ? -2.312 -5.921 -22.043 1.00 60.25 231 LEU A C 1
ATOM 1919 O O . LEU A 1 231 ? -2.575 -5.454 -23.149 1.00 60.25 231 LEU A O 1
ATOM 1923 N N . ALA A 1 232 ? -1.289 -5.490 -21.306 1.00 61.78 232 ALA A N 1
ATOM 1924 C CA . ALA A 1 232 ? -0.241 -4.664 -21.895 1.00 61.78 232 ALA A CA 1
ATOM 1925 C C . ALA A 1 232 ? 0.572 -5.535 -22.872 1.00 61.78 232 ALA A C 1
ATOM 1927 O O . ALA A 1 232 ? 1.213 -6.493 -22.438 1.00 61.78 232 ALA A O 1
ATOM 1928 N N . ASP A 1 233 ? 0.513 -5.226 -24.170 1.00 49.59 233 ASP A N 1
ATOM 1929 C CA . ASP A 1 233 ? 1.210 -5.984 -25.225 1.00 49.59 233 ASP A CA 1
ATOM 1930 C C . ASP A 1 233 ? 2.749 -5.864 -25.127 1.00 49.59 233 ASP A C 1
ATOM 1932 O O . ASP A 1 233 ? 3.463 -6.736 -25.615 1.00 49.59 233 ASP A O 1
ATOM 1936 N N . ASP A 1 234 ? 3.268 -4.858 -24.414 1.00 51.16 234 ASP A N 1
ATOM 1937 C CA . ASP A 1 234 ? 4.702 -4.521 -24.332 1.00 51.16 234 ASP A CA 1
ATOM 1938 C C . ASP A 1 234 ? 5.560 -5.466 -23.462 1.00 51.16 234 ASP A C 1
ATOM 1940 O O . ASP A 1 234 ? 6.739 -5.206 -23.222 1.00 51.16 234 ASP A O 1
ATOM 1944 N N . LEU A 1 235 ? 4.989 -6.558 -22.941 1.00 46.62 235 LEU A N 1
ATOM 1945 C CA . LEU A 1 235 ? 5.712 -7.523 -22.097 1.00 46.62 235 LEU A CA 1
ATOM 1946 C C . LEU A 1 235 ? 6.130 -8.818 -22.818 1.00 46.62 235 LEU A C 1
ATOM 1948 O O . LEU A 1 235 ? 6.732 -9.677 -22.156 1.00 46.62 235 LEU A O 1
ATOM 1952 N N . LEU A 1 236 ? 5.841 -8.950 -24.120 1.00 37.44 236 LEU A N 1
ATOM 1953 C CA . LEU A 1 236 ? 6.314 -10.027 -25.010 1.00 37.44 236 LEU A CA 1
ATOM 1954 C C . LEU A 1 236 ? 7.565 -9.611 -25.793 1.00 37.44 236 LEU A C 1
ATOM 1956 O O . LEU A 1 236 ? 8.441 -10.492 -25.955 1.00 37.44 236 LEU A O 1
#

Secondary structure (DSSP, 8-state):
-HHHHTSTHHHHHHHHHHHHHHHTTT---HHHHHHHHHHHHHHHHHHHHH-HHHHHHS---HHHHHHHHHHHHHHH-GGGHHHHHHHHHHTT----SHHHHHHHHHHHHHHHH-THHHHSHHHHHHHHHHHHHT-HHHHHHHHHHHS--HHHHHHTSSHHHHHHHHHHHHHHHHHHHHHHHHHHHHHHHHHHT-HHHHHHHHHHHHHHHHHHHHHHHHHS--HHHHHHSPP-GGG-

Sequence (236 aa):
VELLSGLSGEWRSLYVYRAAEHLSRGRGNTVIARDIEQDLRRRIRERRWSNPEQQKTAKGSKLLQSESHLLQIFLHFQEFRAAIRQDLIQRDLQFSFLPHRELWHRILELVVSEPALESSGDDLLNTLRAICAHDSQLNQRLSHLLWLDENTRVALMRPKIVVRAAIANMELEIRQKRYRYWTQLWDQAFSARETELAQEYQACIQAEYQAIQALQKDAQLSYEDLLTTPLADDLL

Radius of gyration: 23.46 Å; chains: 1; bounding box: 51×61×59 Å